Protein AF-A0A3C0WL36-F1 (afdb_monomer)

Foldseek 3Di:
DDDPCVVLVPFDDDQDPPDDLVVSLLRSLLVSLQCCQCPVVVHRLSVQCVAADPPDRRHVVNSVVSSVVSSPDADWADDDDDPPCRVVVVVVVVVVVVVVVVLCVVCVVVLVVLLVLLLVLLVVCVVPPPPDPVSVVVVQCLQQVLCSRIHDRSHVRNVLSPDDPVPDDPVSVVSNSVVCLVPSCVSPVVSNVVSVSVVD

Sequence (200 aa):
QFIATGFLRQTLSNREGGADIEEFRVLQVIERVTMIGTTWLGLTVGCARCHDHKYDDISQQEYFQFYSLLNNADEVNIDAPLGGRAQEFWQSRDDYNQARQQLLAANRLAIDELQKTWEQKILHAYKNPGEDHIWDRQYELLGLIWGGGLGEGQLEGVEIAKLDWAKRTQRQKNDLLDYFLRYGSVVDPEKFSELSLSEL

Radius of gyration: 21.63 Å; Cα contacts (8 Å, |Δi|>4): 158; chains: 1; bounding box: 50×45×59 Å

pLDDT: mean 86.43, std 11.68, range [44.47, 98.12]

Mean predicted aligned error: 7.21 Å

Structure (mmCIF, N/CA/C/O backbone):
data_AF-A0A3C0WL36-F1
#
_entry.id   AF-A0A3C0WL36-F1
#
loop_
_atom_site.group_PDB
_atom_site.id
_atom_site.type_symbol
_atom_site.label_atom_id
_atom_site.label_alt_id
_atom_site.label_comp_id
_atom_site.label_asym_id
_atom_site.label_entity_id
_atom_site.label_seq_id
_atom_site.pdbx_PDB_ins_code
_atom_site.Cartn_x
_atom_site.Cartn_y
_atom_site.Cartn_z
_atom_site.occupancy
_atom_site.B_iso_or_equiv
_atom_site.auth_seq_id
_atom_site.auth_comp_id
_atom_site.auth_asym_id
_atom_site.auth_atom_id
_atom_site.pdbx_PDB_model_num
ATOM 1 N N . GLN A 1 1 ? -9.658 -12.624 -21.532 1.00 44.47 1 GLN A N 1
ATOM 2 C CA . GLN A 1 1 ? -8.195 -12.751 -21.694 1.00 44.47 1 GLN A CA 1
ATOM 3 C C . GLN A 1 1 ? -7.578 -12.597 -20.313 1.00 44.47 1 GLN A C 1
ATOM 5 O O . GLN A 1 1 ? -7.786 -11.558 -19.705 1.00 44.47 1 GLN A O 1
ATOM 10 N N . PHE A 1 2 ? -6.912 -13.624 -19.785 1.00 55.31 2 PHE A N 1
ATOM 11 C CA . PHE A 1 2 ? -6.109 -13.489 -18.565 1.00 55.31 2 PHE A CA 1
ATOM 12 C C . PHE A 1 2 ? -4.692 -13.115 -18.999 1.00 55.31 2 PHE A C 1
ATOM 14 O O . PHE A 1 2 ? -4.076 -13.856 -19.762 1.00 55.31 2 PHE A O 1
ATOM 21 N N . ILE A 1 3 ? -4.210 -11.941 -18.597 1.00 59.09 3 ILE A N 1
ATOM 22 C CA . ILE A 1 3 ? -2.843 -11.501 -18.891 1.00 59.09 3 ILE A CA 1
ATOM 23 C C . ILE A 1 3 ? -1.964 -12.027 -17.754 1.00 59.09 3 ILE A C 1
ATOM 25 O O . ILE A 1 3 ? -2.200 -11.699 -16.595 1.00 59.09 3 ILE A O 1
ATOM 29 N N . ALA A 1 4 ? -0.982 -12.872 -18.069 1.00 66.06 4 ALA A N 1
ATOM 30 C CA . ALA A 1 4 ? -0.066 -13.461 -17.093 1.00 66.06 4 ALA A CA 1
ATOM 31 C C . ALA A 1 4 ? 0.989 -12.438 -16.621 1.00 66.06 4 ALA A C 1
ATOM 33 O O . ALA A 1 4 ? 2.181 -12.587 -16.874 1.00 66.06 4 ALA A O 1
ATOM 34 N N . THR A 1 5 ? 0.556 -11.376 -15.938 1.00 77.81 5 THR A N 1
ATOM 35 C CA . THR A 1 5 ? 1.435 -10.300 -15.443 1.00 77.81 5 THR A CA 1
ATOM 36 C C . THR A 1 5 ? 2.269 -10.698 -14.224 1.00 77.81 5 THR A C 1
ATOM 38 O O . THR A 1 5 ? 3.173 -9.961 -13.848 1.00 77.81 5 THR A O 1
ATOM 41 N N . GLY A 1 6 ? 2.030 -11.874 -13.629 1.00 80.69 6 GLY A N 1
ATOM 42 C CA . GLY A 1 6 ? 2.764 -12.352 -12.450 1.00 80.69 6 GLY A CA 1
ATOM 43 C C . GLY A 1 6 ? 4.278 -12.486 -12.658 1.00 80.69 6 GLY A C 1
ATOM 44 O O . GLY A 1 6 ? 5.030 -12.375 -11.697 1.00 80.69 6 GLY A O 1
ATOM 45 N N . PHE A 1 7 ? 4.746 -12.647 -13.901 1.00 85.94 7 PHE A N 1
ATOM 46 C CA . PHE A 1 7 ? 6.180 -12.620 -14.216 1.00 85.94 7 PHE A CA 1
ATOM 47 C C . PHE A 1 7 ? 6.840 -11.278 -13.842 1.00 85.94 7 PHE A C 1
ATOM 49 O O . PHE A 1 7 ? 7.993 -11.254 -13.430 1.00 85.94 7 PHE A O 1
ATOM 56 N N . LEU A 1 8 ? 6.098 -10.166 -13.908 1.00 86.50 8 LEU A N 1
ATOM 57 C CA . LEU A 1 8 ? 6.603 -8.823 -13.591 1.00 86.50 8 LEU A CA 1
ATOM 58 C C . LEU A 1 8 ? 6.834 -8.583 -12.089 1.00 86.50 8 LEU A C 1
ATOM 60 O O . LEU A 1 8 ? 7.408 -7.558 -11.737 1.00 86.50 8 LEU A O 1
ATOM 64 N N . ARG A 1 9 ? 6.414 -9.525 -11.231 1.00 82.44 9 ARG A N 1
ATOM 65 C CA . ARG A 1 9 ? 6.597 -9.515 -9.766 1.00 82.44 9 ARG A CA 1
ATOM 66 C C . ARG A 1 9 ? 7.870 -10.231 -9.304 1.00 82.44 9 ARG A C 1
ATOM 68 O O . ARG A 1 9 ? 8.065 -10.412 -8.111 1.00 82.44 9 ARG A O 1
ATOM 75 N N . GLN A 1 10 ? 8.713 -10.685 -10.231 1.00 83.88 10 GLN A N 1
ATOM 76 C CA . GLN A 1 10 ? 9.992 -11.342 -9.920 1.00 83.88 10 GLN A CA 1
ATOM 77 C C . GLN A 1 10 ? 11.129 -10.343 -9.633 1.00 83.88 10 GLN A C 1
ATOM 79 O O . GLN A 1 10 ? 12.289 -10.737 -9.574 1.00 83.88 10 GLN A O 1
ATOM 84 N N . THR A 1 11 ? 10.816 -9.055 -9.489 1.00 85.25 11 THR A N 1
ATOM 85 C CA . THR A 1 11 ? 11.788 -8.014 -9.142 1.00 85.25 11 THR A CA 1
ATOM 86 C C . THR A 1 11 ? 12.204 -8.100 -7.679 1.00 85.25 11 THR A C 1
ATOM 88 O O . THR A 1 11 ? 11.457 -8.605 -6.840 1.00 85.25 11 THR A O 1
ATOM 91 N N . LEU A 1 12 ? 13.366 -7.543 -7.349 1.00 76.25 12 LEU A N 1
ATOM 92 C CA . LEU A 1 12 ? 13.819 -7.414 -5.970 1.00 76.25 12 LEU A CA 1
ATOM 93 C C . LEU A 1 12 ? 12.849 -6.548 -5.153 1.00 76.25 12 LEU A C 1
ATOM 95 O O . LEU A 1 12 ? 12.672 -5.359 -5.415 1.00 76.25 12 LEU A O 1
ATOM 99 N N . SER A 1 13 ? 12.244 -7.155 -4.133 1.00 73.44 13 SER A N 1
ATOM 100 C CA . SER A 1 13 ? 11.460 -6.456 -3.113 1.00 73.44 13 SER A CA 1
ATOM 101 C C . SER A 1 13 ? 12.274 -6.327 -1.833 1.00 73.44 13 SER A C 1
ATOM 103 O O . SER A 1 13 ? 12.827 -7.332 -1.371 1.00 73.44 13 SER A O 1
ATOM 105 N N . ASN A 1 14 ? 12.299 -5.143 -1.222 1.00 72.12 14 ASN A N 1
ATOM 106 C CA . ASN A 1 14 ? 12.905 -4.949 0.094 1.00 72.12 14 ASN A CA 1
ATOM 107 C C . ASN A 1 14 ? 11.842 -4.547 1.118 1.00 72.12 14 ASN A C 1
ATOM 109 O O . ASN A 1 14 ? 10.972 -3.723 0.857 1.00 72.12 14 ASN A O 1
ATOM 113 N N . ARG A 1 15 ? 11.908 -5.170 2.295 1.00 68.19 15 ARG A N 1
ATOM 114 C CA . ARG A 1 15 ? 10.997 -4.930 3.422 1.00 68.19 15 ARG A CA 1
ATOM 115 C C . ARG A 1 15 ? 11.737 -4.517 4.693 1.00 68.19 15 ARG A C 1
ATOM 117 O O . ARG A 1 15 ? 11.121 -4.431 5.751 1.00 68.19 15 ARG A O 1
ATOM 124 N N . GLU A 1 16 ? 13.046 -4.306 4.605 1.00 70.00 16 GLU A N 1
ATOM 125 C CA . GLU A 1 16 ? 13.862 -3.822 5.711 1.00 70.00 16 GLU A CA 1
ATOM 126 C C . GLU A 1 16 ? 13.535 -2.354 6.012 1.00 70.00 16 GLU A C 1
ATOM 128 O O . GLU A 1 16 ? 13.271 -1.562 5.106 1.00 70.00 16 GLU A O 1
ATOM 133 N N . GLY A 1 17 ? 13.508 -1.991 7.296 1.00 63.78 17 GLY A N 1
ATOM 134 C CA . GLY A 1 17 ? 13.306 -0.603 7.703 1.00 63.78 17 GLY A CA 1
ATOM 135 C C . GLY A 1 17 ? 14.537 0.243 7.374 1.00 63.78 17 GLY A C 1
ATOM 136 O O . GLY A 1 17 ? 15.653 -0.144 7.709 1.00 63.78 17 GLY A O 1
ATOM 137 N N . GLY A 1 18 ? 14.330 1.402 6.745 1.00 69.31 18 GLY A N 1
ATOM 138 C CA . GLY A 1 18 ? 15.407 2.321 6.345 1.00 69.31 18 GLY A CA 1
ATOM 139 C C . GLY A 1 18 ? 15.838 2.207 4.880 1.00 69.31 18 GLY A C 1
ATOM 140 O O . GLY A 1 18 ? 16.742 2.926 4.461 1.00 69.31 18 GLY A O 1
ATOM 141 N N . ALA A 1 19 ? 15.190 1.339 4.102 1.00 74.25 19 ALA A N 1
ATOM 142 C CA . ALA A 1 19 ? 15.315 1.319 2.651 1.00 74.25 19 ALA A CA 1
ATOM 143 C C . ALA A 1 19 ? 14.732 2.602 2.024 1.00 74.25 19 ALA A C 1
ATOM 145 O O . ALA A 1 19 ? 13.675 3.075 2.448 1.00 74.25 19 ALA A O 1
ATOM 146 N N . ASP A 1 20 ? 15.390 3.152 0.998 1.00 76.00 20 ASP A N 1
ATOM 147 C CA . ASP A 1 20 ? 14.820 4.252 0.214 1.00 76.00 20 ASP A CA 1
ATOM 148 C C . ASP A 1 20 ? 13.762 3.701 -0.755 1.00 76.00 20 ASP A C 1
ATOM 150 O O . ASP A 1 20 ? 14.062 2.955 -1.688 1.00 76.00 20 ASP A O 1
ATOM 154 N N . ILE A 1 21 ? 12.502 4.065 -0.512 1.00 74.06 21 ILE A N 1
ATOM 155 C CA . ILE A 1 21 ? 11.347 3.572 -1.272 1.00 74.06 21 ILE A CA 1
ATOM 156 C C . ILE A 1 21 ? 11.475 3.927 -2.759 1.00 74.06 21 ILE A C 1
ATOM 158 O O . ILE A 1 21 ? 11.163 3.104 -3.620 1.00 74.06 21 ILE A O 1
ATOM 162 N N . GLU A 1 22 ? 11.941 5.136 -3.077 1.00 80.56 22 GLU A N 1
ATOM 163 C CA . GLU A 1 22 ? 12.040 5.589 -4.463 1.00 80.56 22 GLU A CA 1
ATOM 164 C C . GLU A 1 22 ? 13.182 4.876 -5.191 1.00 80.56 22 GLU A C 1
ATOM 166 O O . GLU A 1 22 ? 13.027 4.495 -6.354 1.00 80.56 22 GLU A O 1
ATOM 171 N N . GLU A 1 23 ? 14.294 4.614 -4.501 1.00 85.06 23 GLU A N 1
ATOM 172 C CA . GLU A 1 23 ? 15.381 3.796 -5.042 1.00 85.06 23 GLU A CA 1
ATOM 173 C C . GLU A 1 23 ? 14.882 2.393 -5.417 1.00 85.06 23 GLU A C 1
ATOM 175 O O . GLU A 1 23 ? 15.049 1.964 -6.563 1.00 85.06 23 GLU A O 1
ATOM 180 N N . PHE A 1 24 ? 14.218 1.690 -4.492 1.00 81.56 24 PHE A N 1
ATOM 181 C CA . PHE A 1 24 ? 13.717 0.336 -4.748 1.00 81.56 24 PHE A CA 1
ATOM 182 C C . PHE A 1 24 ? 12.654 0.309 -5.847 1.00 81.56 24 PHE A C 1
ATOM 184 O O . PHE A 1 24 ? 12.710 -0.550 -6.729 1.00 81.56 24 PHE A O 1
ATOM 191 N N . ARG A 1 25 ? 11.751 1.294 -5.879 1.00 83.38 25 ARG A N 1
ATOM 192 C CA . ARG A 1 25 ? 10.759 1.434 -6.950 1.00 83.38 25 ARG A CA 1
ATOM 193 C C . ARG A 1 25 ? 11.427 1.567 -8.323 1.00 83.38 25 ARG A C 1
ATOM 195 O O . ARG A 1 25 ? 11.021 0.895 -9.273 1.00 83.38 25 ARG A O 1
ATOM 202 N N . VAL A 1 26 ? 12.463 2.402 -8.443 1.00 88.69 26 VAL A N 1
ATOM 203 C CA . VAL A 1 26 ? 13.225 2.578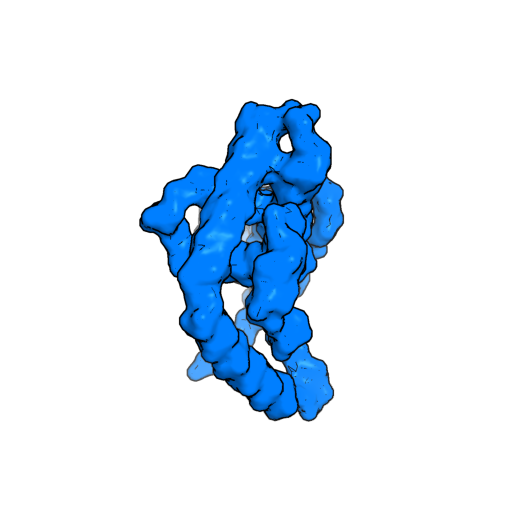 -9.694 1.00 88.69 26 VAL A CA 1
ATOM 204 C C . VAL A 1 26 ? 13.972 1.298 -10.072 1.00 88.69 26 VAL A C 1
ATOM 206 O O . VAL A 1 26 ? 13.916 0.878 -11.232 1.00 88.69 26 VAL A O 1
ATOM 209 N N . LEU A 1 27 ? 14.636 0.650 -9.110 1.00 89.94 27 LEU A N 1
ATOM 210 C CA . LEU A 1 27 ? 15.358 -0.605 -9.333 1.00 89.94 27 LEU A CA 1
ATOM 211 C C . LEU A 1 27 ? 14.432 -1.706 -9.857 1.00 89.94 27 LEU A C 1
ATOM 213 O O . LEU A 1 27 ? 14.772 -2.360 -10.842 1.00 89.94 27 LEU A O 1
ATOM 217 N N . GLN A 1 28 ? 13.233 -1.846 -9.293 1.00 88.31 28 GLN A N 1
ATOM 218 C CA . GLN A 1 28 ? 12.247 -2.812 -9.773 1.00 88.31 28 GLN A CA 1
ATOM 219 C C . GLN A 1 28 ? 11.836 -2.553 -11.219 1.00 88.31 28 GLN A C 1
ATOM 221 O O . GLN A 1 28 ? 11.780 -3.480 -12.022 1.00 88.31 28 GLN A O 1
ATOM 226 N N . VAL A 1 29 ? 11.566 -1.302 -11.599 1.00 91.50 29 VAL A N 1
ATOM 227 C CA . VAL A 1 29 ? 11.170 -0.992 -12.981 1.00 91.50 29 VAL A CA 1
ATOM 228 C C . VAL A 1 29 ? 12.323 -1.272 -13.953 1.00 91.50 29 VAL A C 1
ATOM 230 O O . VAL A 1 29 ? 12.092 -1.875 -15.004 1.00 91.50 29 VAL A O 1
ATOM 233 N N . ILE A 1 30 ? 13.567 -0.923 -13.593 1.00 93.88 30 ILE A N 1
ATOM 234 C CA . ILE A 1 30 ? 14.774 -1.292 -14.362 1.00 93.88 30 ILE A CA 1
ATOM 235 C C . ILE A 1 30 ? 14.850 -2.812 -14.552 1.00 93.88 30 ILE A C 1
ATOM 237 O O . ILE A 1 30 ? 15.151 -3.306 -15.645 1.00 93.88 30 ILE A O 1
ATOM 241 N N . GLU A 1 31 ? 14.572 -3.562 -13.493 1.00 92.38 31 GLU A N 1
ATOM 242 C CA . GLU A 1 31 ? 14.633 -5.014 -13.496 1.00 92.38 31 GLU A CA 1
ATOM 243 C C . GLU A 1 31 ? 13.508 -5.619 -14.349 1.00 92.38 31 GLU A C 1
ATOM 245 O O . GLU A 1 3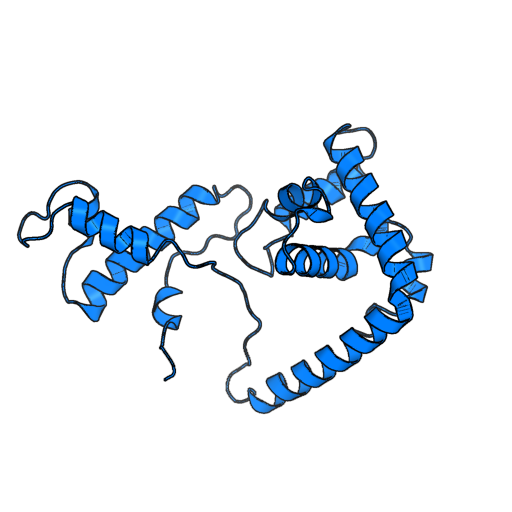1 ? 13.780 -6.509 -15.150 1.00 92.38 31 GLU A O 1
ATOM 250 N N . ARG A 1 32 ? 12.285 -5.064 -14.335 1.00 92.69 32 ARG A N 1
ATOM 251 C CA . ARG A 1 32 ? 11.204 -5.461 -15.265 1.00 92.69 32 ARG A CA 1
ATOM 252 C C . ARG A 1 32 ? 11.592 -5.232 -16.721 1.00 92.69 32 ARG A C 1
ATOM 254 O O . ARG A 1 32 ? 11.422 -6.142 -17.529 1.00 92.69 32 ARG A O 1
ATOM 261 N N . VAL A 1 33 ? 12.134 -4.057 -17.060 1.00 94.56 33 VAL A N 1
ATOM 262 C CA . VAL A 1 33 ? 12.614 -3.759 -18.424 1.00 94.56 33 VAL A CA 1
ATOM 263 C C . VAL A 1 33 ? 13.634 -4.812 -18.861 1.00 94.56 33 VAL A C 1
ATOM 265 O O . VAL A 1 33 ? 13.512 -5.404 -19.935 1.00 94.56 33 VAL A O 1
ATOM 268 N N . THR A 1 34 ? 14.601 -5.099 -17.990 1.00 93.81 34 THR A N 1
ATOM 269 C CA . THR A 1 34 ? 15.674 -6.064 -18.255 1.00 93.81 34 THR A CA 1
ATOM 270 C C . THR A 1 34 ? 15.145 -7.494 -18.383 1.00 93.81 34 THR A C 1
ATOM 272 O O . THR A 1 34 ? 15.524 -8.207 -19.313 1.00 93.81 34 THR A O 1
ATOM 275 N N . MET A 1 35 ? 14.245 -7.924 -17.496 1.00 92.56 35 MET A N 1
ATOM 276 C CA . MET A 1 35 ? 13.654 -9.263 -17.516 1.00 92.56 35 MET A CA 1
ATOM 277 C C . MET A 1 35 ? 12.778 -9.478 -18.749 1.00 92.56 35 MET A C 1
ATOM 279 O O . MET A 1 35 ? 12.876 -10.529 -19.380 1.00 92.56 35 MET A O 1
ATOM 283 N N . ILE A 1 36 ? 11.952 -8.497 -19.130 1.00 93.56 36 ILE A N 1
ATOM 284 C CA . ILE A 1 36 ? 11.134 -8.608 -20.343 1.00 93.56 36 ILE A CA 1
ATOM 285 C C . ILE A 1 36 ? 12.025 -8.654 -21.582 1.00 93.56 36 ILE A C 1
ATOM 287 O O . ILE A 1 36 ? 11.847 -9.536 -22.423 1.00 93.56 36 ILE A O 1
ATOM 291 N N . GLY A 1 37 ? 13.008 -7.754 -21.667 1.00 93.31 37 GLY A N 1
ATOM 292 C CA . GLY A 1 37 ? 13.958 -7.728 -22.774 1.00 93.31 37 GLY A CA 1
ATOM 293 C C . GLY A 1 37 ? 14.674 -9.064 -22.945 1.00 93.31 37 GLY A C 1
ATOM 294 O O . GLY A 1 37 ? 14.614 -9.665 -24.014 1.00 93.31 37 GLY A O 1
ATOM 295 N N . THR A 1 38 ? 15.281 -9.579 -21.878 1.00 93.06 38 THR A N 1
ATOM 296 C CA . THR A 1 38 ? 16.100 -10.796 -21.962 1.00 93.06 38 THR A CA 1
ATOM 297 C C . THR A 1 38 ? 15.268 -12.070 -22.100 1.00 93.06 38 THR A C 1
ATOM 299 O O . THR A 1 38 ? 15.602 -12.921 -22.919 1.00 93.06 38 THR A O 1
ATOM 302 N N . THR A 1 39 ? 14.171 -12.207 -21.348 1.00 92.69 39 THR A N 1
ATOM 303 C CA . THR A 1 39 ? 13.396 -13.461 -21.287 1.00 92.69 39 THR A CA 1
ATOM 304 C C . THR A 1 39 ? 12.396 -13.590 -22.430 1.00 92.69 39 THR A C 1
ATOM 306 O O . THR A 1 39 ? 12.233 -14.677 -22.979 1.00 92.69 39 THR A O 1
ATOM 309 N N . TRP A 1 40 ? 11.712 -12.500 -22.789 1.00 92.38 40 TRP A N 1
ATOM 310 C CA . TRP A 1 40 ? 10.605 -12.547 -23.750 1.00 92.38 40 TRP A CA 1
ATOM 311 C C . TRP A 1 40 ? 10.991 -12.042 -25.137 1.00 92.38 40 TRP A C 1
ATOM 313 O O . TRP A 1 40 ? 10.433 -12.522 -26.121 1.00 92.38 40 TRP A O 1
ATOM 323 N N . LEU A 1 41 ? 11.932 -11.097 -25.227 1.00 92.25 41 LEU A N 1
ATOM 324 C CA . LEU A 1 41 ? 12.374 -10.538 -26.510 1.00 92.25 41 LEU A CA 1
ATOM 325 C C . LEU A 1 41 ? 13.712 -11.121 -26.988 1.00 92.25 41 LEU A C 1
ATOM 327 O O . LEU A 1 41 ? 14.038 -10.986 -28.163 1.00 92.25 41 LEU A O 1
ATOM 331 N N . GLY A 1 42 ? 14.482 -11.769 -26.107 1.00 92.94 42 GLY A N 1
ATOM 332 C CA . GLY A 1 42 ? 15.834 -12.240 -26.421 1.00 92.94 42 GLY A CA 1
ATOM 333 C C . GLY A 1 42 ? 16.841 -11.105 -26.650 1.00 92.94 42 GLY A C 1
ATOM 334 O O . GLY A 1 42 ? 17.844 -11.314 -27.325 1.00 92.94 42 GLY A O 1
ATOM 335 N N . LEU A 1 43 ? 16.570 -9.910 -26.111 1.00 93.06 43 LEU A N 1
ATOM 336 C CA . LEU A 1 43 ? 17.360 -8.689 -26.295 1.00 93.06 43 LEU A CA 1
ATOM 337 C C . LEU A 1 43 ? 18.042 -8.261 -24.992 1.00 93.06 43 LEU A C 1
ATOM 339 O O . LEU A 1 43 ? 17.447 -8.305 -23.912 1.00 93.06 43 LEU A O 1
ATOM 343 N N . THR A 1 44 ? 19.266 -7.740 -25.080 1.00 92.69 44 THR A N 1
ATOM 344 C CA . THR A 1 44 ? 20.019 -7.221 -23.923 1.00 92.69 44 THR A CA 1
ATOM 345 C C . THR A 1 44 ? 19.753 -5.737 -23.666 1.00 92.69 44 THR A C 1
ATOM 347 O O . THR A 1 44 ? 20.669 -4.941 -23.464 1.00 92.69 44 THR A O 1
ATOM 350 N N . VAL A 1 45 ? 18.472 -5.357 -23.601 1.00 95.25 45 VAL A N 1
ATOM 351 C CA . VAL A 1 45 ? 18.026 -3.953 -23.476 1.00 95.25 45 VAL A CA 1
ATOM 352 C C . VAL A 1 45 ? 18.651 -3.200 -22.292 1.00 95.25 45 VAL A C 1
ATOM 354 O O . VAL A 1 45 ? 18.781 -1.984 -22.344 1.00 95.25 45 VAL A O 1
ATOM 357 N N . GLY A 1 46 ? 19.088 -3.898 -21.237 1.00 93.75 46 GLY A N 1
ATOM 358 C CA . GLY A 1 46 ? 19.686 -3.294 -20.042 1.00 93.75 46 GLY A CA 1
ATOM 359 C C . GLY A 1 46 ? 20.944 -2.452 -20.305 1.00 93.75 46 GLY A C 1
ATOM 360 O O . GLY A 1 46 ? 21.192 -1.494 -19.573 1.00 93.75 46 GLY A O 1
ATOM 361 N N . CYS A 1 47 ? 21.718 -2.736 -21.362 1.00 94.19 47 CYS A N 1
ATOM 362 C CA . CYS A 1 47 ? 22.867 -1.895 -21.722 1.00 94.19 47 CYS A CA 1
ATOM 363 C C . CYS A 1 47 ? 22.438 -0.505 -22.219 1.00 94.19 47 CYS A C 1
ATOM 365 O O . CYS A 1 47 ? 23.173 0.460 -22.011 1.00 94.19 47 CYS A O 1
ATOM 367 N N . ALA A 1 48 ? 21.233 -0.387 -22.794 1.00 97.06 48 ALA A N 1
ATOM 368 C CA . ALA A 1 48 ? 20.701 0.871 -23.313 1.00 97.06 48 ALA A CA 1
ATOM 369 C C . ALA A 1 48 ? 20.340 1.894 -22.210 1.00 97.06 48 ALA A C 1
ATOM 371 O O . ALA A 1 48 ? 20.014 3.044 -22.487 1.00 97.06 48 ALA A O 1
ATOM 372 N N . ARG A 1 49 ? 20.414 1.499 -20.930 1.00 95.94 49 ARG A N 1
ATOM 373 C CA . ARG A 1 49 ? 20.103 2.358 -19.777 1.00 95.94 49 ARG A CA 1
ATOM 374 C C . ARG A 1 49 ? 20.968 3.618 -19.721 1.00 95.94 49 ARG A C 1
ATOM 376 O O . ARG A 1 49 ? 20.486 4.690 -19.365 1.00 95.94 49 ARG A O 1
ATOM 383 N N . CYS A 1 50 ? 22.258 3.488 -20.023 1.00 96.25 50 CYS A N 1
ATOM 384 C CA . CYS A 1 50 ? 23.237 4.562 -19.819 1.00 96.25 50 CYS A CA 1
ATOM 385 C C . CYS A 1 50 ? 23.713 5.214 -21.126 1.00 96.25 50 CYS A C 1
ATOM 387 O O . CYS A 1 50 ? 24.199 6.340 -21.090 1.00 96.25 50 CYS A O 1
ATOM 389 N N . HIS A 1 51 ? 23.590 4.517 -22.252 1.00 97.38 51 HIS A N 1
ATOM 390 C CA . HIS A 1 51 ? 23.990 4.956 -23.589 1.00 97.38 51 HIS A CA 1
ATOM 391 C C . HIS A 1 51 ? 23.226 4.127 -24.628 1.00 97.38 51 HIS A C 1
ATOM 393 O O . HIS A 1 51 ? 22.651 3.112 -24.258 1.00 97.38 51 HIS A O 1
ATOM 399 N N . ASP A 1 52 ? 23.250 4.492 -25.909 1.00 97.31 52 ASP A N 1
ATOM 400 C CA . ASP A 1 52 ? 22.654 3.659 -26.967 1.00 97.31 52 ASP A CA 1
ATOM 401 C C . ASP A 1 52 ? 23.282 2.258 -26.992 1.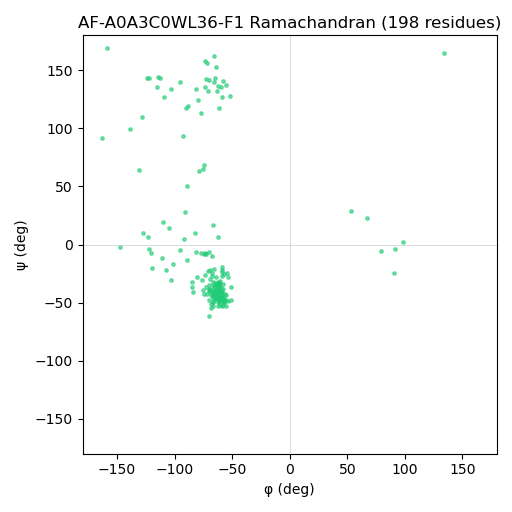00 97.31 52 ASP A C 1
ATOM 403 O O . ASP A 1 52 ? 24.489 2.101 -26.774 1.00 97.31 52 ASP A O 1
ATOM 407 N N . HIS A 1 53 ? 22.479 1.221 -27.224 1.00 96.38 53 HIS A N 1
ATOM 408 C CA . HIS A 1 53 ? 22.956 -0.156 -27.168 1.00 96.38 53 HIS A CA 1
ATOM 409 C C . HIS A 1 53 ? 24.089 -0.391 -28.179 1.00 96.38 53 HIS A C 1
ATOM 411 O O . HIS A 1 53 ? 24.034 0.033 -29.328 1.00 96.38 53 HIS A O 1
ATOM 417 N N . LYS A 1 54 ? 25.156 -1.077 -27.749 1.00 93.81 54 LYS A N 1
ATOM 418 C CA . LYS A 1 54 ? 26.391 -1.193 -28.545 1.00 93.81 54 LYS A CA 1
ATOM 419 C C . LYS A 1 54 ? 26.212 -1.995 -29.840 1.00 93.81 54 LYS A C 1
ATOM 421 O O . LYS A 1 54 ? 26.922 -1.739 -30.809 1.00 93.81 54 LYS A O 1
ATOM 426 N N . TYR A 1 55 ? 25.362 -3.019 -29.810 1.00 91.19 55 TYR A N 1
ATOM 427 C CA . TYR A 1 55 ? 25.253 -4.016 -30.884 1.00 91.19 55 TYR A CA 1
ATOM 428 C C . TYR A 1 55 ? 23.873 -4.082 -31.535 1.00 91.19 55 TYR A C 1
ATOM 430 O O . TYR A 1 55 ? 23.764 -4.584 -32.646 1.00 91.19 55 TYR A O 1
ATOM 438 N N . ASP A 1 56 ? 22.853 -3.582 -30.844 1.00 89.81 56 ASP A N 1
ATOM 439 C CA . ASP A 1 56 ? 21.460 -3.666 -31.278 1.00 89.81 56 ASP A CA 1
ATOM 440 C C . ASP A 1 56 ? 21.011 -2.231 -31.543 1.00 89.81 56 ASP A C 1
ATOM 442 O O . ASP A 1 56 ? 21.431 -1.333 -30.811 1.00 89.81 56 ASP A O 1
ATOM 446 N N . ASP A 1 57 ? 20.165 -2.013 -32.548 1.00 93.19 57 ASP A N 1
ATOM 447 C CA . ASP A 1 57 ? 19.615 -0.691 -32.875 1.00 93.19 57 ASP A CA 1
ATOM 448 C C . ASP A 1 57 ? 18.537 -0.293 -31.851 1.00 93.19 57 ASP A C 1
ATOM 450 O O . ASP A 1 57 ? 17.344 -0.273 -32.143 1.00 93.19 57 ASP A O 1
ATOM 454 N N . ILE A 1 58 ? 18.967 -0.043 -30.613 1.00 96.38 58 ILE A N 1
ATOM 455 C CA . ILE A 1 58 ? 18.135 0.402 -29.494 1.00 96.38 58 ILE A CA 1
ATOM 456 C C . ILE A 1 58 ? 18.796 1.636 -28.897 1.00 96.38 58 ILE A C 1
ATOM 458 O O . ILE A 1 58 ? 19.845 1.554 -28.250 1.00 96.38 58 ILE A O 1
ATOM 462 N N . SER A 1 59 ? 18.166 2.785 -29.088 1.00 97.81 59 SER A N 1
ATOM 463 C CA . SER A 1 59 ? 18.590 4.029 -28.462 1.00 97.81 59 SER A CA 1
ATOM 464 C C . SER A 1 59 ? 18.292 4.038 -26.959 1.00 97.81 59 SER A C 1
ATOM 466 O O . SER A 1 59 ? 17.368 3.381 -26.464 1.00 97.81 59 SER A O 1
ATOM 468 N N . GLN A 1 60 ? 19.030 4.856 -26.211 1.00 97.94 60 GLN A N 1
ATOM 469 C CA . GLN A 1 60 ? 18.720 5.137 -24.809 1.00 97.94 60 GLN A CA 1
ATOM 470 C C . GLN A 1 60 ? 17.306 5.720 -24.658 1.00 97.94 60 GLN A C 1
ATOM 472 O O . GLN A 1 60 ? 16.607 5.447 -23.679 1.00 97.94 60 GLN A O 1
ATOM 477 N N . GLN A 1 61 ? 16.854 6.514 -25.631 1.00 98.12 61 GLN A N 1
ATOM 478 C CA . GLN A 1 61 ? 15.510 7.079 -25.614 1.00 98.12 61 GLN A CA 1
ATOM 479 C C . GLN A 1 61 ? 14.439 5.980 -25.644 1.00 98.12 61 GLN A C 1
ATOM 481 O O . GLN A 1 61 ? 13.496 6.031 -24.854 1.00 98.12 61 GLN A O 1
ATOM 486 N N . GLU A 1 62 ? 14.598 4.970 -26.500 1.00 97.56 62 GLU A N 1
ATOM 487 C CA . GLU A 1 62 ? 13.687 3.821 -26.576 1.00 97.56 62 GLU A CA 1
ATOM 488 C C . GLU A 1 62 ? 13.710 2.991 -25.289 1.00 97.56 62 GLU A C 1
ATOM 490 O O . GLU A 1 62 ? 12.655 2.558 -24.819 1.00 97.56 62 GLU A O 1
ATOM 495 N N . TYR A 1 63 ? 14.878 2.841 -24.652 1.00 97.75 63 TYR A N 1
ATOM 496 C CA . TYR A 1 63 ? 14.967 2.218 -23.329 1.00 97.75 63 TYR A CA 1
ATOM 497 C C . TYR A 1 63 ? 14.088 2.941 -22.301 1.00 97.75 63 TYR A C 1
ATOM 499 O O . TYR A 1 63 ? 13.297 2.302 -21.605 1.00 97.75 63 TYR A O 1
ATOM 507 N N . PHE A 1 64 ? 14.177 4.272 -22.211 1.00 97.56 64 PHE A N 1
ATOM 508 C CA . PHE A 1 64 ? 13.375 5.028 -21.244 1.00 97.56 64 PHE A CA 1
ATOM 509 C C . PHE A 1 64 ? 11.893 5.124 -21.627 1.00 97.56 64 PHE A C 1
ATOM 511 O O . PHE A 1 64 ? 11.040 5.199 -20.741 1.00 97.56 64 PHE A O 1
ATOM 518 N N . GLN A 1 65 ? 11.553 5.040 -22.915 1.00 97.12 65 GLN A N 1
ATOM 519 C CA . GLN A 1 65 ? 10.166 4.850 -23.344 1.00 97.12 65 GLN A CA 1
ATOM 520 C C . GLN A 1 65 ? 9.624 3.509 -22.841 1.00 97.12 65 GLN A C 1
ATOM 522 O O . GLN A 1 65 ? 8.534 3.469 -22.266 1.00 97.12 65 GLN A O 1
ATOM 527 N N . PHE A 1 66 ? 10.399 2.430 -22.965 1.00 95.44 66 PHE A N 1
ATOM 528 C CA . PHE A 1 66 ? 9.995 1.128 -22.445 1.00 95.44 66 PHE A CA 1
ATOM 529 C C . PHE A 1 66 ? 9.916 1.109 -20.909 1.00 95.44 66 PHE A C 1
ATOM 531 O O . PHE A 1 66 ? 8.941 0.610 -20.350 1.00 95.44 66 PHE A O 1
ATOM 538 N N . TYR A 1 67 ? 10.873 1.737 -20.222 1.00 95.56 67 TYR A N 1
ATOM 539 C CA . TYR A 1 67 ? 10.811 1.972 -18.777 1.00 95.56 67 TYR A CA 1
ATOM 540 C C . TYR A 1 67 ? 9.508 2.672 -18.382 1.00 95.56 67 TYR A C 1
ATOM 542 O O . TYR A 1 67 ? 8.811 2.214 -17.480 1.00 95.56 67 TYR A O 1
ATOM 550 N N . SER A 1 68 ? 9.139 3.750 -19.084 1.00 94.81 68 SER A N 1
ATOM 551 C CA . SER A 1 68 ? 7.941 4.531 -18.760 1.00 94.81 68 SER A CA 1
ATOM 552 C C . SER A 1 68 ? 6.651 3.709 -18.836 1.00 94.81 68 SER A C 1
ATOM 554 O O . SER A 1 68 ? 5.767 3.887 -18.000 1.00 94.81 68 SER A O 1
ATOM 556 N N . LEU A 1 69 ? 6.576 2.754 -19.773 1.00 91.94 69 LEU A N 1
ATOM 557 C CA . LEU A 1 69 ? 5.441 1.841 -19.916 1.00 91.94 69 LEU A CA 1
ATOM 558 C C . LEU A 1 69 ? 5.242 0.956 -18.677 1.00 91.94 69 LEU A C 1
ATOM 560 O O . LEU A 1 69 ? 4.106 0.628 -18.351 1.00 91.94 69 LEU A O 1
ATOM 564 N N . LEU A 1 70 ? 6.331 0.568 -18.009 1.00 90.12 70 LEU A N 1
ATOM 565 C CA . LEU A 1 70 ? 6.331 -0.309 -16.830 1.00 90.12 70 LEU A CA 1
ATOM 566 C C . LEU A 1 70 ? 6.356 0.472 -15.505 1.00 90.12 70 LEU A C 1
ATOM 568 O O . LEU A 1 70 ? 6.256 -0.121 -14.431 1.00 90.12 70 LEU A O 1
ATOM 572 N N . ASN A 1 71 ? 6.478 1.798 -15.580 1.00 88.81 71 ASN A N 1
ATOM 573 C CA . ASN A 1 71 ? 6.561 2.724 -14.452 1.00 88.81 71 ASN A CA 1
ATOM 574 C C . ASN A 1 71 ? 5.182 3.259 -14.014 1.00 88.81 71 ASN A C 1
ATOM 576 O O . ASN A 1 71 ? 5.067 4.387 -13.540 1.00 88.81 71 ASN A O 1
ATOM 580 N N . ASN A 1 72 ? 4.119 2.492 -14.234 1.00 80.69 72 ASN A N 1
ATOM 581 C CA . ASN A 1 72 ? 2.735 2.887 -13.955 1.00 80.69 72 ASN A CA 1
ATOM 582 C C . ASN A 1 72 ? 1.977 1.860 -13.098 1.00 80.69 72 ASN A C 1
ATOM 584 O O . ASN A 1 72 ? 0.756 1.954 -12.972 1.00 80.69 72 ASN A O 1
ATOM 588 N N . ALA A 1 73 ? 2.683 0.869 -12.555 1.00 70.12 73 ALA A N 1
ATOM 589 C CA . ALA A 1 73 ? 2.098 -0.209 -11.776 1.00 70.12 73 ALA A CA 1
ATOM 590 C C . ALA A 1 73 ? 2.460 -0.063 -10.296 1.00 70.12 73 ALA A C 1
ATOM 592 O O . ALA A 1 73 ? 3.640 -0.004 -9.950 1.00 70.12 73 ALA A O 1
ATOM 593 N N . ASP A 1 74 ? 1.434 -0.070 -9.446 1.00 67.94 74 ASP A N 1
ATOM 594 C CA . ASP A 1 74 ? 1.598 -0.205 -8.002 1.00 67.94 74 ASP A CA 1
ATOM 595 C C . ASP A 1 74 ? 1.781 -1.682 -7.636 1.00 67.94 74 ASP A C 1
ATOM 597 O O . ASP A 1 74 ? 1.016 -2.555 -8.062 1.00 67.94 74 ASP A O 1
ATOM 601 N N . GLU A 1 75 ? 2.762 -1.958 -6.787 1.00 70.06 75 GLU A N 1
ATOM 602 C CA . GLU A 1 75 ? 3.028 -3.281 -6.235 1.00 70.06 75 GLU A CA 1
ATOM 603 C C . GLU A 1 75 ? 2.300 -3.456 -4.898 1.00 70.06 75 GLU A C 1
ATOM 605 O O . GLU A 1 75 ? 2.808 -3.107 -3.833 1.00 70.06 75 GLU A O 1
ATOM 610 N N . VAL A 1 76 ? 1.095 -4.026 -4.941 1.00 67.06 76 VAL A N 1
ATOM 611 C CA . VAL A 1 76 ? 0.330 -4.339 -3.725 1.00 67.06 76 VAL A CA 1
ATOM 612 C C . VAL A 1 76 ? 0.542 -5.780 -3.284 1.00 67.06 76 VAL A C 1
ATOM 614 O O . VAL A 1 76 ? 0.575 -6.707 -4.098 1.00 67.06 76 VAL A O 1
ATOM 617 N N . ASN A 1 77 ? 0.668 -5.999 -1.979 1.00 69.56 77 ASN A N 1
ATOM 618 C CA . ASN A 1 77 ? 0.557 -7.339 -1.413 1.00 69.56 77 ASN A CA 1
ATOM 619 C C . ASN A 1 77 ? -0.929 -7.687 -1.304 1.00 69.56 77 ASN A C 1
ATOM 621 O O . ASN A 1 77 ? -1.704 -6.945 -0.709 1.00 69.56 77 ASN A O 1
ATOM 625 N N . ILE A 1 78 ? -1.317 -8.806 -1.911 1.00 72.75 78 ILE A N 1
ATOM 626 C CA . ILE A 1 78 ? -2.675 -9.341 -1.831 1.00 72.75 78 ILE A CA 1
ATOM 627 C C . ILE A 1 78 ? -2.611 -10.748 -1.259 1.00 72.75 78 ILE A C 1
ATOM 629 O O . ILE A 1 78 ? -1.693 -11.509 -1.579 1.00 72.75 78 ILE A O 1
ATOM 633 N N . ASP A 1 79 ? -3.600 -11.095 -0.444 1.00 77.25 79 ASP A N 1
ATOM 634 C CA . ASP A 1 79 ? -3.749 -12.458 0.044 1.00 77.25 79 ASP A CA 1
ATOM 635 C C . ASP A 1 79 ? -4.019 -13.398 -1.135 1.00 77.25 79 ASP A C 1
ATOM 637 O O . ASP A 1 79 ? -4.860 -13.129 -2.000 1.00 77.25 79 ASP A O 1
ATOM 641 N N . ALA A 1 80 ? -3.291 -14.512 -1.172 1.00 81.56 80 ALA A N 1
ATOM 642 C CA . ALA A 1 80 ? -3.403 -15.520 -2.214 1.00 81.56 80 ALA A CA 1
ATOM 643 C C . ALA A 1 80 ? -3.717 -16.890 -1.599 1.00 81.56 80 ALA A C 1
ATOM 645 O O . ALA A 1 80 ? -3.186 -17.226 -0.536 1.00 81.56 80 ALA A O 1
ATOM 646 N N . PRO A 1 81 ? -4.552 -17.712 -2.260 1.00 87.81 81 PRO A N 1
ATOM 647 C CA . PRO A 1 81 ? -4.873 -19.038 -1.761 1.00 87.81 81 PRO A CA 1
ATOM 648 C C . PRO A 1 81 ? -3.642 -19.946 -1.753 1.00 87.81 81 PRO A C 1
ATOM 650 O O . PRO A 1 81 ? -2.846 -19.957 -2.693 1.00 87.81 81 PRO A O 1
ATOM 653 N N . LEU A 1 8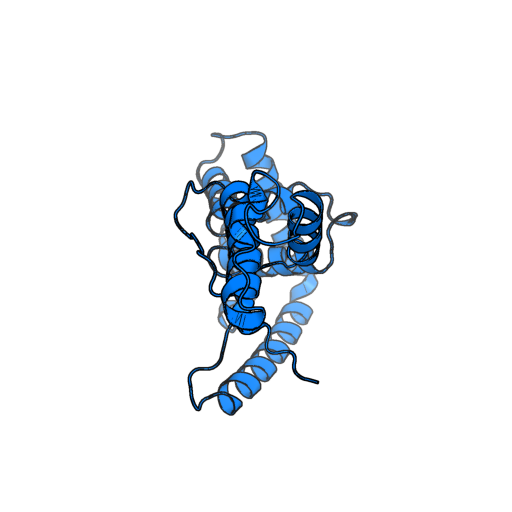2 ? -3.546 -20.793 -0.728 1.00 87.44 82 LEU A N 1
ATOM 654 C CA . LEU A 1 82 ? -2.625 -21.926 -0.748 1.00 87.44 82 LEU A CA 1
ATOM 655 C C . LEU A 1 82 ? -3.016 -22.911 -1.864 1.00 87.44 82 LEU A C 1
ATOM 657 O O . LEU A 1 82 ? -4.190 -23.027 -2.236 1.00 87.44 82 LEU A O 1
ATOM 661 N N . GLY A 1 83 ? -2.033 -23.650 -2.383 1.00 88.94 83 GLY A N 1
ATOM 662 C CA . GLY A 1 83 ? -2.246 -24.638 -3.443 1.00 88.94 83 GLY A CA 1
ATOM 663 C C . GLY A 1 83 ? -3.364 -25.628 -3.095 1.00 88.94 83 GLY A C 1
ATOM 664 O O . GLY A 1 83 ? -3.375 -26.205 -2.012 1.00 88.94 83 GLY A O 1
ATOM 665 N N . GLY A 1 84 ? -4.331 -25.792 -4.002 1.00 91.38 84 GLY A N 1
ATOM 666 C CA . GLY A 1 84 ? -5.492 -26.673 -3.810 1.00 91.38 84 GLY A CA 1
ATOM 667 C C . GLY A 1 84 ? -6.620 -26.107 -2.937 1.00 91.38 84 GLY A C 1
ATOM 668 O O . GLY A 1 84 ? -7.679 -26.717 -2.874 1.00 91.38 84 GLY A O 1
ATOM 669 N N . ARG A 1 85 ? -6.447 -24.929 -2.319 1.00 92.25 85 ARG A N 1
ATOM 670 C CA . 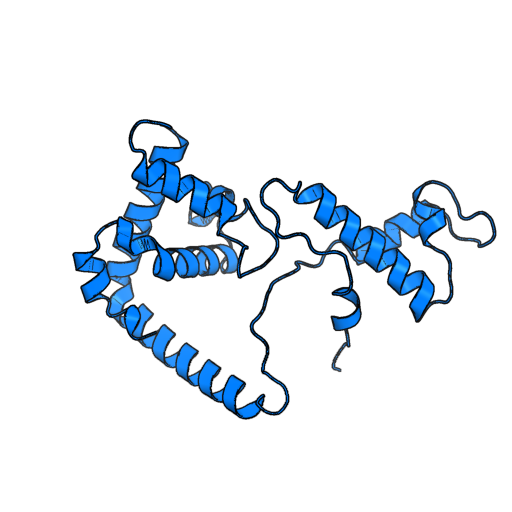ARG A 1 85 ? -7.434 -24.315 -1.407 1.00 92.25 85 ARG A CA 1
ATOM 671 C C . ARG A 1 85 ? -8.113 -23.072 -1.978 1.00 92.25 85 ARG A C 1
ATOM 673 O O . ARG A 1 85 ? -8.669 -22.270 -1.237 1.00 92.25 85 ARG A O 1
ATOM 680 N N . ALA A 1 86 ? -8.073 -22.895 -3.299 1.00 90.75 86 ALA A N 1
ATOM 681 C CA . ALA A 1 86 ? -8.635 -21.714 -3.953 1.00 90.75 86 ALA A CA 1
ATOM 682 C C . ALA A 1 86 ? -10.133 -21.548 -3.667 1.00 90.75 86 ALA A C 1
ATOM 684 O O . ALA A 1 86 ? -10.564 -20.458 -3.318 1.00 90.75 86 ALA A O 1
ATOM 685 N N . GLN A 1 87 ? -10.917 -22.624 -3.772 1.00 90.56 87 GLN A N 1
ATOM 686 C CA . GLN A 1 87 ? -12.358 -22.557 -3.530 1.00 90.56 87 GLN A CA 1
ATOM 687 C C . GLN A 1 87 ? -12.681 -22.148 -2.087 1.00 90.56 87 GLN A C 1
ATOM 689 O O . GLN A 1 87 ? -13.456 -21.218 -1.894 1.00 90.56 87 GLN A O 1
ATOM 694 N N . GLU A 1 88 ? -12.058 -22.803 -1.103 1.00 91.12 88 GLU A N 1
ATOM 695 C CA . GLU A 1 88 ? -12.218 -22.470 0.320 1.00 91.12 88 GLU A CA 1
ATOM 696 C C . GLU A 1 88 ? -11.838 -21.013 0.588 1.00 91.12 88 GLU A C 1
ATOM 698 O O . GLU A 1 88 ? -12.604 -20.278 1.197 1.00 91.12 88 GLU A O 1
ATOM 703 N N . PHE A 1 89 ? -10.687 -20.572 0.072 1.00 91.31 89 PHE A N 1
ATOM 704 C CA . PHE A 1 89 ? -10.215 -19.201 0.236 1.00 91.31 89 PHE A CA 1
ATOM 705 C C . PHE A 1 89 ? -11.210 -18.179 -0.317 1.00 91.31 89 PHE A C 1
ATOM 707 O O . PHE A 1 89 ? -11.545 -17.222 0.374 1.00 91.31 89 PHE A O 1
AT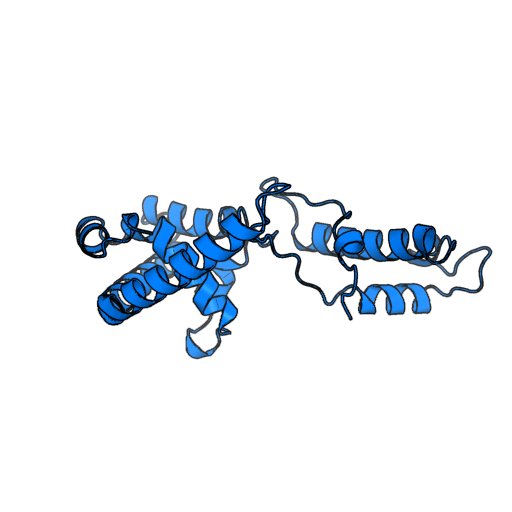OM 714 N N . TRP A 1 90 ? -11.702 -18.375 -1.544 1.00 89.19 90 TRP A N 1
ATOM 715 C CA . TRP A 1 90 ? -12.639 -17.430 -2.150 1.00 89.19 90 TRP A CA 1
ATOM 716 C C . TRP A 1 90 ? -13.984 -17.401 -1.421 1.00 89.19 90 TRP A C 1
ATOM 718 O O . TRP A 1 90 ? -14.515 -16.315 -1.211 1.00 89.19 90 TRP A O 1
ATOM 728 N N . GLN A 1 91 ? -14.492 -18.556 -0.980 1.00 90.50 91 GLN A N 1
ATOM 729 C CA . GLN A 1 91 ? -15.714 -18.630 -0.174 1.00 90.50 91 GLN A CA 1
ATOM 730 C C . GLN A 1 91 ? -15.542 -17.907 1.167 1.00 90.50 91 GLN A C 1
ATOM 732 O O . GLN A 1 91 ? -16.291 -16.982 1.460 1.00 90.50 91 GLN A O 1
ATOM 737 N N . SER A 1 92 ? -14.498 -18.243 1.933 1.00 90.62 92 SER A N 1
ATOM 738 C CA . SER A 1 92 ? -14.224 -17.594 3.220 1.00 90.62 92 SER A CA 1
ATOM 739 C C . SER A 1 92 ? -13.967 -16.094 3.082 1.00 90.62 92 SER A C 1
ATOM 741 O O . SER A 1 92 ? -14.351 -15.326 3.958 1.00 90.62 92 SER A O 1
ATOM 743 N N . ARG A 1 93 ? -13.346 -15.653 1.981 1.00 89.88 93 ARG A N 1
ATOM 744 C CA . ARG A 1 93 ? -13.144 -14.229 1.697 1.00 89.88 93 ARG A CA 1
ATOM 745 C C . ARG A 1 93 ? -14.470 -13.507 1.474 1.00 89.88 93 ARG A C 1
ATOM 747 O O . ARG A 1 93 ? -14.636 -12.387 1.946 1.00 89.88 93 ARG A O 1
ATOM 754 N N . ASP A 1 94 ? -15.396 -14.108 0.736 1.00 90.31 94 ASP A N 1
ATOM 755 C CA . ASP A 1 94 ? -16.690 -13.487 0.458 1.00 90.31 94 ASP A CA 1
ATOM 756 C C . ASP A 1 94 ? -17.560 -13.434 1.726 1.00 90.31 94 ASP A C 1
ATOM 758 O O . ASP A 1 94 ? -18.156 -12.389 1.999 1.00 90.31 94 ASP A O 1
ATOM 762 N N . ASP A 1 95 ? -17.538 -14.488 2.547 1.00 91.12 95 ASP A N 1
ATOM 763 C CA . ASP A 1 95 ? -18.184 -14.512 3.866 1.00 91.12 95 ASP A CA 1
ATOM 764 C C . ASP A 1 95 ? -17.599 -13.430 4.792 1.00 91.12 95 ASP A C 1
ATOM 766 O O . ASP A 1 95 ? -18.340 -12.628 5.367 1.00 91.12 95 ASP A O 1
ATOM 770 N N . TYR A 1 96 ? -16.264 -13.339 4.865 1.00 89.94 96 TYR A N 1
ATOM 771 C CA . TYR A 1 96 ? -15.556 -12.290 5.605 1.00 89.94 96 TYR A CA 1
ATOM 772 C C . TYR A 1 96 ? -15.958 -10.891 5.128 1.00 89.94 96 TYR A C 1
ATOM 774 O O . TYR A 1 96 ? -16.282 -10.022 5.935 1.00 89.94 96 TYR A O 1
ATOM 782 N N . ASN A 1 97 ? -15.984 -10.661 3.813 1.00 90.38 97 ASN A N 1
ATOM 783 C CA . ASN A 1 97 ? -16.342 -9.364 3.244 1.00 90.38 97 ASN A CA 1
ATOM 784 C C . ASN A 1 97 ? -17.780 -8.959 3.596 1.00 90.38 97 ASN A C 1
ATOM 786 O O . ASN A 1 97 ? -18.024 -7.786 3.885 1.00 90.38 97 ASN A O 1
ATOM 790 N N . GLN A 1 98 ? -18.723 -9.904 3.588 1.00 91.31 98 GLN A N 1
ATOM 791 C CA . GLN A 1 98 ? -20.111 -9.645 3.978 1.00 91.31 98 GLN A CA 1
ATOM 792 C C . GLN A 1 98 ? -20.225 -9.317 5.469 1.00 91.31 98 GLN A C 1
ATOM 794 O O . GLN A 1 98 ? -20.814 -8.290 5.817 1.00 91.31 98 GLN A O 1
ATOM 799 N N . ALA A 1 99 ? -19.622 -10.135 6.337 1.00 90.75 99 ALA A N 1
ATOM 800 C CA . ALA A 1 99 ? -19.609 -9.901 7.781 1.00 90.75 99 ALA A CA 1
ATOM 801 C C . ALA A 1 99 ? -18.970 -8.545 8.119 1.00 90.75 99 ALA A C 1
ATOM 803 O O . ALA A 1 99 ? -19.545 -7.736 8.850 1.00 90.75 99 ALA A O 1
ATOM 804 N N . ARG A 1 100 ? -17.833 -8.237 7.485 1.00 90.88 100 ARG A N 1
ATOM 805 C CA . ARG A 1 100 ? -17.146 -6.949 7.605 1.00 90.88 100 ARG A CA 1
ATOM 806 C C . ARG A 1 100 ? -18.041 -5.785 7.211 1.00 90.88 100 ARG A C 1
ATOM 808 O O . ARG A 1 100 ? -18.136 -4.813 7.954 1.00 90.88 100 ARG A O 1
ATOM 815 N N . GLN A 1 101 ? -18.705 -5.857 6.059 1.00 91.69 101 GLN A N 1
ATOM 816 C CA . GLN A 1 101 ? -19.600 -4.785 5.616 1.00 91.69 101 GLN A CA 1
ATOM 817 C C . GLN A 1 101 ? -20.749 -4.550 6.599 1.00 91.69 101 GLN A C 1
ATOM 819 O O . GLN A 1 101 ? -21.066 -3.396 6.890 1.00 91.69 101 GLN A O 1
ATOM 824 N N . GLN A 1 102 ? -21.344 -5.618 7.135 1.00 91.69 102 GLN A N 1
ATOM 825 C CA . GLN A 1 102 ? -22.419 -5.519 8.122 1.00 91.69 102 GLN A CA 1
ATOM 826 C C . GLN A 1 102 ? -21.933 -4.871 9.423 1.00 91.69 102 GLN A C 1
ATOM 828 O O . GLN A 1 102 ? -22.569 -3.931 9.903 1.00 91.69 102 GLN A O 1
ATOM 833 N N . LEU A 1 103 ? -20.782 -5.303 9.948 1.00 91.06 103 LEU A N 1
ATOM 834 C CA . LEU A 1 103 ? -20.220 -4.760 11.186 1.00 91.06 103 LEU A CA 1
ATOM 835 C C . LEU A 1 103 ? -19.856 -3.275 11.048 1.00 91.06 103 LEU A C 1
ATOM 837 O O . LEU A 1 103 ? -20.182 -2.466 11.919 1.00 91.06 103 LEU A O 1
ATOM 841 N N . LEU A 1 104 ? -19.229 -2.897 9.929 1.00 92.69 104 LEU A N 1
ATOM 842 C CA . LEU A 1 104 ? -18.884 -1.502 9.650 1.00 92.69 104 LEU A CA 1
ATOM 843 C C . LEU A 1 104 ? -20.120 -0.620 9.465 1.00 92.69 104 LEU A C 1
ATOM 845 O O . LEU A 1 104 ? -20.104 0.540 9.872 1.00 92.69 104 LEU A O 1
ATOM 849 N N . ALA A 1 105 ? -21.184 -1.146 8.855 1.00 92.38 105 ALA A N 1
ATOM 850 C CA . ALA A 1 105 ? -22.435 -0.416 8.694 1.00 92.38 105 ALA A CA 1
ATOM 851 C C . ALA A 1 105 ? -23.141 -0.202 10.041 1.00 92.38 105 ALA A C 1
ATOM 853 O O . ALA A 1 105 ? -23.589 0.911 10.318 1.00 92.38 105 ALA A O 1
ATOM 854 N N . ALA A 1 106 ? -23.194 -1.233 10.891 1.00 92.62 106 ALA A N 1
ATOM 855 C CA . ALA A 1 106 ? -23.813 -1.164 12.215 1.00 92.62 106 ALA A CA 1
ATOM 856 C C . ALA A 1 106 ? -23.113 -0.153 13.139 1.00 92.62 106 ALA A C 1
ATOM 858 O O . ALA A 1 106 ? -23.774 0.562 13.888 1.00 92.62 106 ALA A O 1
ATOM 859 N N . ASN A 1 107 ? -21.787 -0.044 13.031 1.00 93.50 107 ASN A N 1
ATOM 860 C CA . ASN A 1 107 ? -20.957 0.790 13.901 1.00 93.50 107 ASN A CA 1
ATOM 861 C C . ASN A 1 107 ? -20.459 2.087 13.246 1.00 93.50 107 ASN A C 1
ATOM 863 O O . ASN A 1 107 ? -19.557 2.744 13.770 1.00 93.50 107 ASN A O 1
ATOM 867 N N . ARG A 1 108 ? -21.030 2.480 12.100 1.00 92.75 108 ARG A N 1
ATOM 868 C CA . ARG A 1 108 ? -20.481 3.540 11.240 1.00 92.75 108 ARG A CA 1
ATOM 869 C C . ARG A 1 108 ? -20.169 4.839 11.985 1.00 92.75 108 ARG A C 1
ATOM 871 O O . ARG A 1 108 ? -19.091 5.395 11.809 1.00 92.75 108 ARG A O 1
ATOM 878 N N . LEU A 1 109 ? -21.107 5.320 12.803 1.00 94.19 109 LEU A N 1
ATOM 879 C CA . LEU A 1 109 ? -20.959 6.589 13.523 1.00 94.19 109 LEU A CA 1
ATOM 880 C C . LEU A 1 109 ? -19.861 6.525 14.591 1.00 94.19 109 LEU A C 1
ATOM 882 O O . LEU A 1 109 ? -19.055 7.446 14.677 1.00 94.19 109 LEU A O 1
ATOM 886 N N . ALA A 1 110 ? -19.811 5.434 15.359 1.00 94.19 110 ALA A N 1
ATOM 887 C CA . ALA A 1 110 ? -18.811 5.240 16.405 1.00 94.19 110 ALA A CA 1
ATOM 888 C C . ALA A 1 110 ? -17.399 5.109 15.813 1.00 94.19 110 ALA A C 1
ATOM 890 O O . ALA A 1 110 ? -16.466 5.757 16.285 1.00 94.19 110 ALA A O 1
ATOM 891 N N . ILE A 1 111 ? -17.257 4.339 14.728 1.00 94.69 111 ILE A N 1
ATOM 892 C CA . ILE A 1 111 ? -15.995 4.205 13.988 1.00 94.69 111 ILE A CA 1
ATOM 893 C C . ILE A 1 111 ? -15.554 5.561 13.432 1.00 94.69 111 ILE A C 1
ATOM 895 O O . ILE A 1 111 ? -14.401 5.939 13.614 1.00 94.69 111 ILE A O 1
ATOM 899 N N . ASP A 1 112 ? -16.460 6.315 12.800 1.00 94.25 112 ASP A N 1
ATOM 900 C CA . ASP A 1 112 ? -16.139 7.627 12.226 1.00 94.25 112 ASP A CA 1
ATOM 901 C C . ASP A 1 112 ? -15.698 8.639 13.299 1.00 94.25 112 ASP A C 1
ATOM 903 O O . ASP A 1 112 ? -14.823 9.468 13.042 1.00 94.25 112 ASP A O 1
ATOM 907 N N . GLU A 1 113 ? -16.297 8.607 14.493 1.00 95.69 113 GLU A N 1
ATOM 908 C CA . GLU A 1 113 ? -15.893 9.453 15.622 1.00 95.69 113 GLU A CA 1
ATOM 909 C C . GLU A 1 113 ? -14.497 9.072 16.127 1.00 95.69 113 GLU A C 1
ATOM 911 O O . GLU A 1 113 ? -13.604 9.921 16.170 1.00 95.69 113 GLU A O 1
ATOM 916 N N . LEU A 1 114 ? -14.283 7.790 16.432 1.00 96.00 114 LEU A N 1
ATOM 917 C CA . LEU A 1 114 ? -13.005 7.296 16.944 1.00 96.00 114 LEU A CA 1
ATOM 918 C C . LEU A 1 114 ? -11.871 7.488 15.929 1.00 96.00 114 LEU A C 1
ATOM 920 O O . LEU A 1 114 ? -10.775 7.897 16.315 1.00 96.00 114 LEU A O 1
ATOM 924 N N . GLN A 1 115 ? -12.130 7.263 14.637 1.00 95.25 115 GLN A N 1
ATOM 925 C CA . GLN A 1 115 ? -11.144 7.471 13.575 1.00 95.25 115 GLN A CA 1
ATOM 926 C C . GLN A 1 115 ? -10.756 8.946 13.465 1.00 95.25 115 GLN A C 1
ATOM 928 O O . GLN A 1 115 ? -9.575 9.261 13.340 1.00 95.25 115 GLN A O 1
ATOM 933 N N . LYS A 1 116 ? -11.714 9.877 13.567 1.00 95.44 116 LYS A N 1
ATOM 934 C CA . LYS A 1 116 ? -11.402 11.316 13.578 1.00 95.44 116 LYS A CA 1
ATOM 935 C C . LYS A 1 116 ? -10.526 11.690 14.766 1.00 95.44 116 LYS A C 1
ATOM 937 O O . LYS A 1 116 ? -9.561 12.431 14.589 1.00 95.44 116 LYS A O 1
ATOM 942 N N . THR A 1 117 ? -10.839 11.185 15.958 1.00 96.44 117 THR A N 1
ATOM 943 C CA . THR A 1 117 ? -10.015 11.422 17.150 1.00 96.44 117 THR A CA 1
ATOM 944 C C . THR A 1 117 ? -8.614 10.841 16.980 1.00 96.44 117 THR A C 1
ATOM 946 O O . THR A 1 117 ? -7.632 11.506 17.303 1.00 96.44 117 THR A O 1
ATOM 949 N N . TRP A 1 118 ? -8.505 9.630 16.437 1.00 96.25 118 TRP A N 1
ATOM 950 C CA . TRP A 1 118 ? -7.226 9.002 16.124 1.00 96.25 118 TRP A CA 1
ATOM 951 C C . TRP A 1 118 ? -6.390 9.853 15.165 1.00 96.25 118 TRP A C 1
ATOM 953 O O . TRP A 1 118 ? -5.258 10.201 15.493 1.00 96.25 118 TRP A O 1
ATOM 963 N N . GLU A 1 119 ? -6.959 10.263 14.027 1.00 95.31 119 GLU A N 1
ATOM 964 C CA . GLU A 1 119 ? -6.262 11.100 13.044 1.00 95.31 119 GLU A CA 1
ATOM 965 C C . GLU A 1 119 ? -5.814 12.436 13.650 1.00 95.31 119 GLU A C 1
ATOM 967 O O . GLU A 1 119 ? -4.697 12.886 13.401 1.00 95.31 119 GLU A O 1
ATOM 972 N N . GLN A 1 120 ? -6.643 13.060 14.493 1.00 95.81 120 GLN A N 1
ATOM 973 C CA . GLN A 1 120 ? -6.270 14.288 15.200 1.00 95.81 120 GLN A CA 1
ATOM 974 C C . GLN A 1 120 ? -5.057 14.085 16.111 1.00 95.81 120 GLN A C 1
ATOM 976 O O . GLN A 1 120 ? -4.164 14.931 16.117 1.00 95.81 120 GLN A O 1
ATOM 981 N N . LYS A 1 121 ? -4.997 12.974 16.851 1.00 96.50 121 LYS A N 1
ATOM 982 C CA . LYS A 1 121 ? -3.865 12.670 17.734 1.00 96.50 121 LYS A CA 1
ATOM 983 C C . LYS A 1 121 ? -2.593 12.321 16.952 1.00 96.50 121 LYS A C 1
ATOM 985 O O . LYS A 1 121 ? -1.522 12.798 17.314 1.00 96.50 121 LYS A O 1
ATOM 990 N N . ILE A 1 122 ? -2.711 11.596 15.837 1.00 95.31 122 ILE A N 1
ATOM 991 C CA . ILE A 1 122 ? -1.606 11.354 14.888 1.00 95.31 122 ILE A CA 1
ATOM 992 C C . ILE A 1 122 ? -1.045 12.682 14.357 1.00 95.31 122 ILE A C 1
ATOM 994 O O . ILE A 1 122 ? 0.166 12.902 14.367 1.00 95.31 122 ILE A O 1
ATOM 998 N N . LEU A 1 123 ? -1.917 13.601 13.930 1.00 95.00 123 LEU A N 1
ATOM 999 C CA . LEU A 1 123 ? -1.508 14.918 13.433 1.00 95.00 123 LEU A CA 1
ATOM 1000 C C . LEU A 1 123 ? -0.948 15.825 14.535 1.00 95.00 123 LEU A C 1
ATOM 1002 O O . LEU A 1 123 ? -0.107 16.678 14.244 1.00 95.00 123 LEU A O 1
ATOM 1006 N N . HIS A 1 124 ? -1.408 15.668 15.778 1.00 96.31 124 HIS A N 1
ATOM 1007 C CA . HIS A 1 124 ? -0.845 16.369 16.931 1.00 96.31 124 HIS A CA 1
ATOM 1008 C C . HIS A 1 124 ? 0.584 15.906 17.212 1.00 96.31 124 HIS A C 1
ATOM 1010 O O . HIS A 1 124 ? 1.465 16.755 17.293 1.00 96.31 124 HIS A O 1
ATOM 1016 N N . ALA A 1 125 ? 0.824 14.592 17.275 1.00 95.88 125 ALA A N 1
ATOM 1017 C CA . ALA A 1 125 ? 2.160 14.023 17.474 1.00 95.88 125 ALA A CA 1
ATOM 1018 C C . ALA A 1 125 ? 3.140 14.456 16.374 1.00 95.88 125 ALA A C 1
ATOM 1020 O O . ALA A 1 125 ? 4.255 14.880 16.656 1.00 95.88 125 ALA A O 1
ATOM 1021 N N . TYR A 1 126 ? 2.688 14.472 15.114 1.00 93.31 126 TYR A N 1
ATOM 1022 C CA . TYR A 1 126 ? 3.486 15.000 14.003 1.00 93.31 126 TYR A CA 1
ATOM 1023 C C . TYR A 1 126 ? 3.933 16.457 14.217 1.00 93.31 126 TYR A C 1
ATOM 1025 O O . TYR A 1 126 ? 5.067 16.814 13.899 1.00 93.31 126 TYR A O 1
ATOM 1033 N N . LYS A 1 127 ? 3.037 17.316 14.718 1.00 96.44 127 LYS A N 1
ATOM 1034 C CA . LYS A 1 127 ? 3.316 18.746 14.915 1.00 96.44 127 LYS A CA 1
ATOM 1035 C C . LYS A 1 127 ? 4.106 19.030 16.191 1.00 96.44 127 LYS A C 1
ATOM 1037 O O . LYS A 1 127 ? 4.824 20.026 16.224 1.00 96.44 127 LYS A O 1
ATOM 1042 N N . ASN A 1 128 ? 3.965 18.185 17.210 1.00 96.94 128 ASN A N 1
ATOM 1043 C CA . ASN A 1 128 ? 4.523 18.394 18.544 1.00 96.94 128 ASN A CA 1
ATOM 1044 C C . ASN A 1 128 ? 5.266 17.134 19.034 1.00 96.94 128 ASN A C 1
ATOM 1046 O O . ASN A 1 128 ? 4.842 16.503 20.005 1.00 96.94 128 ASN A O 1
ATOM 1050 N N . PRO A 1 129 ? 6.360 16.737 18.358 1.00 95.62 129 PRO A N 1
ATOM 1051 C CA . PRO A 1 129 ? 7.084 15.522 18.711 1.00 95.62 129 PRO A CA 1
ATOM 1052 C C . PRO A 1 129 ? 7.666 15.613 20.127 1.00 95.62 129 PRO A C 1
ATOM 1054 O O . PRO A 1 129 ? 8.261 16.629 20.499 1.00 95.62 129 PRO A O 1
ATOM 1057 N N . GLY A 1 130 ? 7.541 14.535 20.902 1.00 95.31 130 GLY A N 1
ATOM 1058 C CA . GLY A 1 130 ? 8.083 14.416 22.257 1.00 95.31 130 GLY A CA 1
ATOM 1059 C C . GLY A 1 130 ? 7.128 14.835 23.379 1.00 95.31 130 GLY A C 1
ATOM 1060 O O . GLY A 1 130 ? 7.486 14.685 24.548 1.00 95.31 130 GLY A O 1
ATOM 1061 N N . GLU A 1 131 ? 5.929 15.338 23.065 1.00 97.25 131 GLU A N 1
ATOM 1062 C CA . GLU A 1 131 ? 4.909 15.645 24.080 1.00 97.25 131 GLU A CA 1
ATOM 1063 C C . GLU A 1 131 ? 4.222 14.383 24.621 1.00 97.25 131 GLU A C 1
ATOM 1065 O O . GLU A 1 131 ? 3.967 14.281 25.822 1.00 97.25 131 GLU A O 1
ATOM 1070 N N . ASP A 1 132 ? 3.941 13.412 23.748 1.00 96.19 132 ASP A N 1
ATOM 1071 C CA . ASP A 1 132 ? 3.299 12.149 24.106 1.00 96.19 132 ASP A CA 1
ATOM 1072 C C . ASP A 1 132 ? 3.956 10.985 23.357 1.00 96.19 132 ASP A C 1
ATOM 1074 O O . ASP A 1 132 ? 3.636 10.680 22.208 1.00 96.19 132 ASP A O 1
ATOM 1078 N N . HIS A 1 133 ? 4.850 10.290 24.060 1.00 95.44 133 HIS A N 1
ATOM 1079 C CA . HIS A 1 133 ? 5.606 9.158 23.527 1.00 95.44 133 HIS A CA 1
ATOM 1080 C C . HIS A 1 133 ? 4.731 8.014 22.981 1.00 95.44 133 HIS A C 1
ATOM 1082 O O . HIS A 1 133 ? 5.188 7.262 22.118 1.00 95.44 133 HIS A O 1
ATOM 1088 N N . ILE A 1 134 ? 3.489 7.855 23.458 1.00 95.31 134 ILE A N 1
ATOM 1089 C CA . ILE A 1 134 ? 2.576 6.833 22.933 1.00 95.31 134 ILE A CA 1
ATOM 1090 C C . ILE A 1 134 ? 2.149 7.233 21.524 1.00 95.31 134 ILE A C 1
ATOM 1092 O O . ILE A 1 134 ? 2.216 6.412 20.610 1.00 95.31 134 ILE A O 1
ATOM 1096 N N . TRP A 1 135 ? 1.743 8.488 21.330 1.00 95.69 135 TRP A N 1
ATOM 1097 C CA . TRP A 1 135 ? 1.283 8.978 20.030 1.00 95.69 135 TRP A CA 1
ATOM 1098 C C . TRP A 1 135 ? 2.419 9.249 19.052 1.00 95.69 135 TRP A C 1
ATOM 1100 O O . TRP A 1 135 ? 2.240 9.001 17.860 1.00 95.69 135 TRP A O 1
ATOM 1110 N N . ASP A 1 136 ? 3.598 9.624 19.544 1.00 93.94 136 ASP A N 1
ATOM 1111 C CA . ASP A 1 136 ? 4.825 9.641 18.745 1.00 93.94 136 ASP A CA 1
ATOM 1112 C C . ASP A 1 136 ? 5.102 8.248 18.171 1.00 93.94 136 ASP A C 1
ATOM 1114 O O . ASP A 1 136 ? 5.325 8.093 16.967 1.00 93.94 136 ASP A O 1
ATOM 1118 N N . ARG A 1 137 ? 4.983 7.206 19.009 1.00 92.69 137 ARG A N 1
ATOM 1119 C CA . ARG A 1 137 ? 5.117 5.820 18.555 1.00 92.69 137 ARG A CA 1
ATOM 1120 C C . ARG A 1 137 ? 4.018 5.437 17.569 1.00 92.69 137 ARG A C 1
ATOM 1122 O O . ARG A 1 137 ? 4.315 4.777 16.582 1.00 92.69 137 ARG A O 1
ATOM 1129 N N . GLN A 1 138 ? 2.764 5.835 17.787 1.00 92.94 138 GLN A N 1
ATOM 1130 C CA . GLN A 1 138 ? 1.688 5.547 16.827 1.00 92.94 138 GLN A CA 1
ATOM 1131 C C . GLN A 1 138 ? 1.926 6.212 15.467 1.00 92.94 138 GLN A C 1
ATOM 1133 O O . GLN A 1 138 ? 1.684 5.579 14.441 1.00 92.94 138 GLN A O 1
ATOM 1138 N N . TYR A 1 139 ? 2.423 7.451 15.444 1.00 90.88 139 TYR A N 1
ATOM 1139 C CA . TYR A 1 139 ? 2.792 8.147 14.210 1.00 90.88 139 TYR A CA 1
ATOM 1140 C C . TYR A 1 139 ? 3.948 7.438 13.489 1.00 90.88 139 TYR A C 1
ATOM 1142 O O . TYR A 1 139 ? 3.871 7.201 12.285 1.00 90.88 139 TYR A O 1
ATOM 1150 N N . GLU A 1 140 ? 4.989 7.034 14.222 1.00 86.62 140 GLU A N 1
ATOM 1151 C CA . GLU A 1 140 ? 6.112 6.262 13.677 1.00 86.62 140 GLU A CA 1
ATOM 1152 C C . GLU A 1 140 ? 5.640 4.924 13.085 1.00 86.62 140 GLU A C 1
ATOM 1154 O O . GLU A 1 140 ? 5.978 4.588 11.951 1.00 86.62 140 GLU A O 1
ATOM 1159 N N . LEU A 1 141 ? 4.809 4.178 13.821 1.00 86.62 141 LEU A N 1
ATOM 1160 C CA . LEU A 1 141 ? 4.246 2.910 13.360 1.00 86.62 141 LEU A CA 1
ATOM 1161 C C . LEU A 1 141 ? 3.323 3.094 12.152 1.00 86.62 141 LEU A C 1
ATOM 1163 O O . LEU A 1 141 ? 3.316 2.239 11.274 1.00 86.62 141 LEU A O 1
ATOM 1167 N N . LEU A 1 142 ? 2.589 4.204 12.063 1.00 86.62 142 LEU A N 1
ATOM 1168 C CA . LEU A 1 142 ? 1.782 4.509 10.884 1.00 86.62 142 LEU A CA 1
ATOM 1169 C C . LEU A 1 142 ? 2.641 4.672 9.626 1.00 86.62 142 LEU A C 1
ATOM 1171 O O . LEU A 1 142 ? 2.191 4.326 8.541 1.00 86.62 142 LEU A O 1
ATOM 1175 N N . GLY A 1 143 ? 3.864 5.188 9.763 1.00 78.50 143 GLY A N 1
ATOM 1176 C CA . GLY A 1 143 ? 4.846 5.162 8.684 1.00 78.50 143 GLY A CA 1
ATOM 1177 C C . GLY A 1 143 ? 5.335 3.736 8.443 1.00 78.50 143 GLY A C 1
ATOM 1178 O O . GLY A 1 143 ? 5.093 3.167 7.389 1.00 78.50 143 GLY A O 1
ATOM 1179 N N . LEU A 1 144 ? 5.953 3.128 9.457 1.00 72.94 144 LEU A N 1
ATOM 1180 C CA . LEU A 1 144 ? 6.726 1.889 9.314 1.00 72.94 144 LEU A CA 1
ATOM 1181 C C . LEU A 1 144 ? 5.897 0.620 9.060 1.00 72.94 144 LEU A C 1
ATOM 1183 O O . LEU A 1 144 ? 6.311 -0.248 8.294 1.00 72.94 144 LEU A O 1
ATOM 1187 N N . ILE A 1 145 ? 4.778 0.452 9.768 1.00 69.88 145 ILE A N 1
ATOM 1188 C CA . ILE A 1 145 ? 3.937 -0.755 9.700 1.00 69.88 145 ILE A CA 1
ATOM 1189 C C . ILE A 1 145 ? 2.956 -0.665 8.540 1.00 69.88 145 ILE A C 1
ATOM 1191 O O . ILE A 1 145 ? 2.631 -1.698 7.943 1.00 69.88 145 ILE A O 1
ATOM 1195 N N . TRP A 1 146 ? 2.480 0.535 8.193 1.00 69.00 146 TRP A N 1
ATOM 1196 C CA . TRP A 1 146 ? 1.686 0.673 6.980 1.00 69.00 146 TRP A CA 1
ATOM 1197 C C . TRP A 1 146 ? 2.521 0.210 5.791 1.00 69.00 146 TRP A C 1
ATOM 1199 O O . TRP A 1 146 ? 3.665 0.605 5.611 1.00 69.00 146 TRP A O 1
ATOM 1209 N N . GLY A 1 147 ? 1.957 -0.708 5.010 1.00 55.19 147 GLY A N 1
ATOM 1210 C CA . GLY A 1 147 ? 2.658 -1.320 3.887 1.00 55.19 147 GLY A CA 1
ATOM 1211 C C . GLY A 1 147 ? 3.418 -2.603 4.242 1.00 55.19 147 GLY A C 1
ATOM 1212 O O . GLY A 1 147 ? 3.496 -3.504 3.407 1.00 55.19 147 GLY A O 1
ATOM 1213 N N . GLY A 1 148 ? 3.808 -2.807 5.507 1.00 51.75 148 GLY A N 1
ATOM 1214 C CA . GLY A 1 148 ? 4.430 -4.057 5.974 1.00 51.75 148 GLY A CA 1
ATOM 1215 C C . GLY A 1 148 ? 3.612 -5.320 5.647 1.00 51.75 148 GLY A C 1
ATOM 1216 O O . GLY A 1 148 ? 4.182 -6.387 5.421 1.00 51.75 148 GLY A O 1
ATOM 1217 N N . GLY A 1 149 ? 2.281 -5.183 5.534 1.00 45.59 149 GLY A N 1
ATOM 1218 C CA . GLY A 1 149 ? 1.370 -6.214 5.017 1.00 45.59 149 GLY A CA 1
ATOM 1219 C C . GLY A 1 149 ? 0.720 -5.928 3.653 1.00 45.59 149 GLY A C 1
ATOM 1220 O O . GLY A 1 149 ? 0.137 -6.842 3.083 1.00 45.59 149 GLY A O 1
ATOM 1221 N N . LEU A 1 150 ? 0.806 -4.702 3.114 1.00 49.28 150 LEU A N 1
ATOM 1222 C CA . LEU A 1 150 ? 0.009 -4.245 1.955 1.00 49.28 150 LEU A CA 1
ATOM 1223 C C . LEU A 1 150 ? 0.835 -3.790 0.734 1.00 49.28 150 LEU A C 1
ATOM 1225 O O . LEU A 1 150 ? 0.266 -3.599 -0.338 1.00 49.28 150 LEU A O 1
ATOM 1229 N N . GLY A 1 151 ? 2.164 -3.696 0.837 1.00 52.03 151 GLY A N 1
ATOM 1230 C CA . GLY A 1 151 ? 3.047 -3.242 -0.251 1.00 52.03 151 GLY A CA 1
ATOM 1231 C C . GLY A 1 151 ? 4.068 -2.221 0.247 1.00 52.03 151 GLY A C 1
ATOM 1232 O O . GLY A 1 151 ? 3.918 -1.690 1.335 1.00 52.03 151 GLY A O 1
ATOM 1233 N N . GLU A 1 152 ? 5.117 -1.951 -0.520 1.00 54.09 152 GLU A N 1
ATOM 1234 C CA . GLU A 1 152 ? 6.368 -1.281 -0.098 1.00 54.09 152 GLU A CA 1
ATOM 1235 C C . GLU A 1 152 ? 6.262 0.206 0.326 1.00 54.09 152 GLU A C 1
ATOM 1237 O O . GLU A 1 152 ? 7.267 0.903 0.440 1.00 54.09 152 GLU A O 1
ATOM 1242 N N . GLY A 1 153 ? 5.063 0.713 0.614 1.00 54.03 153 GLY A N 1
ATOM 1243 C CA . GLY A 1 153 ? 4.816 2.086 1.050 1.00 54.03 153 GLY A CA 1
ATOM 1244 C C . GLY A 1 153 ? 5.119 2.325 2.530 1.00 54.03 153 GLY A C 1
ATOM 1245 O O . GLY A 1 153 ? 4.209 2.694 3.266 1.00 54.03 153 GLY A O 1
ATOM 1246 N N . GLN A 1 154 ? 6.381 2.179 2.958 1.00 58.59 154 GLN A N 1
ATOM 1247 C CA . GLN A 1 154 ? 6.845 2.385 4.350 1.00 58.59 154 GLN A CA 1
ATOM 1248 C C . GLN A 1 154 ? 6.673 3.828 4.892 1.00 58.59 154 GLN A C 1
ATOM 1250 O O . GLN A 1 154 ? 7.170 4.139 5.971 1.00 58.59 154 GLN A O 1
ATOM 1255 N N . LEU A 1 155 ? 6.013 4.734 4.156 1.00 63.09 155 LEU A N 1
ATOM 1256 C CA . LEU A 1 155 ? 5.712 6.113 4.575 1.00 63.09 155 LEU A CA 1
ATOM 1257 C C . LEU A 1 155 ? 4.387 6.668 4.011 1.00 63.09 155 LEU A C 1
ATOM 1259 O O . LEU A 1 155 ? 4.006 7.792 4.339 1.00 63.09 155 LEU A O 1
ATOM 1263 N N . GLU A 1 156 ? 3.648 5.923 3.181 1.00 71.69 156 GLU A N 1
ATOM 1264 C CA . GLU A 1 156 ? 2.433 6.457 2.538 1.00 71.69 156 GLU A CA 1
ATOM 1265 C C . GLU A 1 156 ? 1.339 6.796 3.554 1.00 71.69 156 GLU A C 1
ATOM 1267 O O . GLU A 1 156 ? 0.593 7.761 3.381 1.00 71.69 156 GLU A O 1
ATOM 1272 N N . GLY A 1 157 ? 1.271 6.034 4.646 1.00 79.12 157 GLY A N 1
ATOM 1273 C CA . GLY A 1 157 ? 0.239 6.192 5.658 1.00 79.12 157 GLY A CA 1
ATOM 1274 C C . GLY A 1 157 ? 0.225 7.559 6.331 1.00 79.12 157 GLY A C 1
ATOM 1275 O O . GLY A 1 157 ? -0.833 8.181 6.482 1.00 79.12 157 GLY A O 1
ATOM 1276 N N . VAL A 1 158 ? 1.408 8.063 6.688 1.00 85.00 158 VAL A N 1
ATOM 1277 C CA . VAL A 1 158 ? 1.551 9.388 7.306 1.00 85.00 158 VAL A CA 1
ATOM 1278 C C . VAL A 1 158 ? 1.255 10.508 6.311 1.00 85.00 158 VAL A C 1
ATOM 1280 O O . VAL A 1 158 ? 0.647 11.508 6.689 1.00 85.00 158 VAL A O 1
ATOM 1283 N N . GLU A 1 159 ? 1.609 10.338 5.035 1.00 85.38 159 GLU A N 1
ATOM 1284 C CA . GLU A 1 159 ? 1.299 11.321 3.993 1.00 85.38 159 GLU A CA 1
ATOM 1285 C C . GLU A 1 159 ? -0.203 11.378 3.701 1.00 85.38 159 GLU A C 1
ATOM 1287 O O . GLU A 1 159 ? -0.774 12.465 3.600 1.00 85.38 159 GLU A O 1
ATOM 1292 N N . ILE A 1 160 ? -0.888 10.231 3.675 1.00 86.88 160 ILE A N 1
ATOM 1293 C CA . ILE A 1 160 ? -2.349 10.171 3.544 1.00 86.88 160 ILE A CA 1
ATOM 1294 C C . ILE A 1 160 ? -3.032 10.869 4.725 1.00 86.88 160 ILE A C 1
ATOM 1296 O O . ILE A 1 160 ? -3.959 11.656 4.513 1.00 86.88 160 ILE A O 1
ATOM 1300 N N . ALA A 1 161 ? -2.579 10.620 5.958 1.00 89.81 161 ALA A N 1
ATOM 1301 C CA . ALA A 1 161 ? -3.150 11.242 7.153 1.00 89.81 161 ALA A CA 1
ATOM 1302 C C . ALA A 1 161 ? -3.025 12.780 7.136 1.00 89.81 161 ALA A C 1
ATOM 1304 O O . ALA A 1 161 ? -3.931 13.475 7.598 1.00 89.81 161 ALA A O 1
ATOM 1305 N N . LYS A 1 162 ? -1.951 13.324 6.543 1.00 90.81 162 LYS A N 1
ATOM 1306 C CA . LYS A 1 162 ? -1.742 14.775 6.369 1.00 90.81 162 LYS A CA 1
ATOM 1307 C C . LYS A 1 162 ? -2.669 15.414 5.331 1.00 90.81 162 LYS A C 1
ATOM 1309 O O . LYS A 1 162 ? -2.893 16.623 5.389 1.00 90.81 162 LYS A O 1
ATOM 1314 N N . LEU A 1 163 ? -3.209 14.644 4.383 1.00 91.06 163 LEU A N 1
ATOM 1315 C CA . LEU A 1 163 ? -4.157 15.159 3.393 1.00 91.06 163 LEU A CA 1
ATOM 1316 C C . LEU A 1 163 ? -5.521 15.444 4.026 1.00 91.06 163 LEU A C 1
ATOM 1318 O O . LEU A 1 163 ? -6.035 14.643 4.809 1.00 91.06 163 LEU A O 1
ATOM 1322 N N . ASP A 1 164 ? -6.166 16.529 3.585 1.00 91.44 164 ASP A N 1
ATOM 1323 C CA . ASP A 1 164 ? -7.576 16.782 3.894 1.00 91.44 164 ASP A CA 1
ATOM 1324 C C . ASP A 1 164 ? -8.435 15.590 3.452 1.00 91.44 164 ASP A C 1
ATOM 1326 O O . ASP A 1 164 ? -8.303 15.106 2.325 1.00 91.44 164 ASP A O 1
ATOM 1330 N N . TRP A 1 165 ? -9.394 15.171 4.285 1.00 89.44 165 TRP A N 1
ATOM 1331 C CA . TRP A 1 165 ? -10.272 14.028 3.994 1.00 89.44 165 TRP A CA 1
ATOM 1332 C C . TRP A 1 165 ? -10.945 14.100 2.611 1.00 89.44 165 TRP A C 1
ATOM 1334 O O . TRP A 1 165 ? -11.101 13.090 1.921 1.00 89.44 165 TRP A O 1
ATOM 1344 N N . ALA A 1 166 ? -11.329 15.304 2.176 1.00 93.06 166 ALA A N 1
ATOM 1345 C CA . ALA A 1 166 ? -11.963 15.537 0.879 1.00 93.06 166 ALA A CA 1
ATOM 1346 C C . ALA A 1 166 ? -11.025 15.297 -0.319 1.00 93.06 166 ALA A C 1
ATOM 1348 O O . ALA A 1 166 ? -11.507 14.998 -1.408 1.00 93.06 166 ALA A O 1
ATOM 1349 N N . LYS A 1 167 ? -9.706 15.406 -0.122 1.00 94.69 167 LYS A N 1
ATOM 1350 C CA . LYS A 1 167 ? -8.683 15.216 -1.162 1.00 94.69 167 LYS A CA 1
ATOM 1351 C C . LYS A 1 167 ? -8.211 13.764 -1.281 1.00 94.69 167 LYS A C 1
ATOM 1353 O O . LYS A 1 167 ? -7.560 13.427 -2.264 1.00 94.69 167 LYS A O 1
ATOM 1358 N N . ARG A 1 168 ? -8.534 12.906 -0.307 1.00 91.94 168 ARG A N 1
ATOM 1359 C CA . ARG A 1 168 ? -8.141 11.490 -0.311 1.00 91.94 168 ARG A CA 1
ATOM 1360 C C . ARG A 1 168 ? -8.965 10.693 -1.324 1.00 91.94 168 ARG A C 1
ATOM 1362 O O . ARG A 1 168 ? -10.196 10.818 -1.369 1.00 91.94 168 ARG A O 1
ATOM 1369 N N . THR A 1 169 ? -8.301 9.830 -2.092 1.00 89.75 169 THR A N 1
ATOM 1370 C CA . THR A 1 169 ? -8.968 8.861 -2.974 1.00 89.75 169 THR A CA 1
ATOM 1371 C C . THR A 1 169 ? -9.753 7.835 -2.152 1.00 89.75 169 THR A C 1
A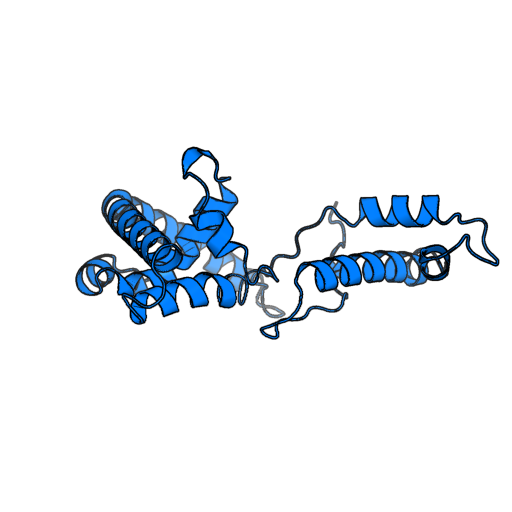TOM 1373 O O . THR A 1 169 ? -9.523 7.665 -0.953 1.00 89.75 169 THR A O 1
ATOM 1376 N N . GLN A 1 170 ? -10.689 7.118 -2.781 1.00 87.81 170 GLN A N 1
ATOM 1377 C CA . GLN A 1 170 ? -11.443 6.078 -2.072 1.00 87.81 170 GLN A CA 1
ATOM 1378 C C . GLN A 1 170 ? -10.531 4.957 -1.553 1.00 87.81 170 GLN A C 1
ATOM 1380 O O . GLN A 1 170 ? -10.751 4.463 -0.452 1.00 87.81 170 GLN A O 1
ATOM 1385 N N . ARG A 1 171 ? -9.488 4.605 -2.316 1.00 83.38 171 ARG A N 1
ATOM 1386 C CA . ARG A 1 171 ? -8.473 3.629 -1.906 1.00 83.38 171 ARG A CA 1
ATOM 1387 C C . ARG A 1 171 ? -7.752 4.088 -0.639 1.00 83.38 171 ARG A C 1
ATOM 1389 O O . ARG A 1 171 ? -7.818 3.394 0.360 1.00 83.38 171 ARG A O 1
ATOM 1396 N N . GLN A 1 172 ? -7.230 5.315 -0.627 1.00 85.62 172 GLN A N 1
ATOM 1397 C CA . GLN A 1 172 ? -6.558 5.886 0.549 1.00 85.62 172 GLN A CA 1
ATOM 1398 C C . GLN A 1 172 ? -7.453 5.919 1.798 1.00 85.62 172 GLN A C 1
ATOM 1400 O O . GLN A 1 172 ? -6.982 5.673 2.904 1.00 85.62 172 GLN A O 1
ATOM 1405 N N . LYS A 1 173 ? -8.751 6.216 1.637 1.00 90.50 173 LYS A N 1
ATOM 1406 C CA . LYS A 1 173 ? -9.718 6.186 2.749 1.00 90.50 173 LYS A CA 1
ATOM 1407 C C . LYS A 1 173 ? -9.922 4.776 3.295 1.00 90.50 173 LYS A C 1
ATOM 1409 O O . LYS A 1 173 ? -9.988 4.611 4.508 1.00 90.50 173 LYS A O 1
ATOM 1414 N N . ASN A 1 174 ? -10.037 3.789 2.408 1.00 87.44 174 ASN A N 1
ATOM 1415 C CA . ASN A 1 174 ? -10.201 2.391 2.795 1.00 87.44 174 ASN A CA 1
ATOM 1416 C C . ASN A 1 174 ? -8.938 1.863 3.483 1.00 87.44 174 ASN A C 1
ATOM 1418 O O . ASN A 1 174 ? -9.048 1.289 4.557 1.00 87.44 174 ASN A O 1
ATOM 1422 N N . ASP A 1 175 ? -7.760 2.134 2.924 1.00 83.62 175 ASP A N 1
ATOM 1423 C CA . ASP A 1 175 ? -6.482 1.670 3.471 1.00 83.62 175 ASP A CA 1
ATOM 1424 C C . ASP A 1 175 ? -6.237 2.245 4.881 1.0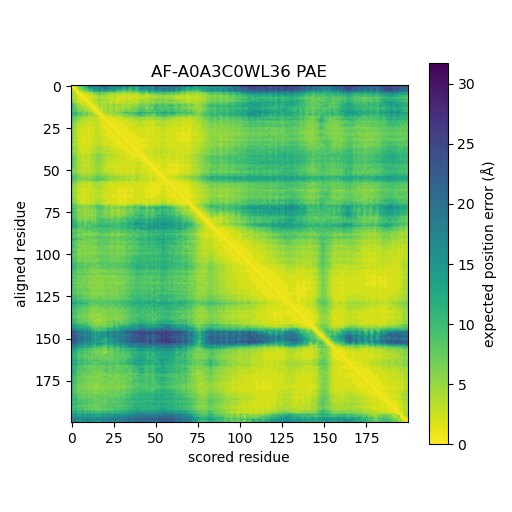0 83.62 175 ASP A C 1
ATOM 1426 O O . ASP A 1 175 ? -5.860 1.522 5.804 1.00 83.62 175 ASP A O 1
ATOM 1430 N N . LEU A 1 176 ? -6.540 3.535 5.084 1.00 88.19 176 LEU A N 1
ATOM 1431 C CA . LEU A 1 176 ? -6.450 4.181 6.397 1.00 88.19 176 LEU A CA 1
ATOM 1432 C C . LEU A 1 176 ? -7.452 3.601 7.400 1.00 88.19 176 LEU A C 1
ATOM 1434 O O . LEU A 1 176 ? -7.112 3.404 8.565 1.00 88.19 176 LEU A O 1
ATOM 1438 N N . LEU A 1 177 ? -8.685 3.336 6.956 1.00 90.75 177 LEU A N 1
ATOM 1439 C CA . LEU A 1 177 ? -9.702 2.689 7.782 1.00 90.75 177 LEU A CA 1
ATOM 1440 C C . LEU A 1 177 ? -9.253 1.279 8.185 1.00 90.75 177 LEU A C 1
ATOM 1442 O O . LEU A 1 177 ? -9.374 0.918 9.349 1.00 90.75 177 LEU A O 1
ATOM 1446 N N . ASP A 1 178 ? -8.697 0.497 7.262 1.00 88.44 178 ASP A N 1
ATOM 1447 C CA . ASP A 1 178 ? -8.214 -0.859 7.530 1.00 88.44 178 ASP A CA 1
ATOM 1448 C C . ASP A 1 178 ? -7.077 -0.861 8.560 1.00 88.44 178 ASP A C 1
ATOM 1450 O O . ASP A 1 178 ? -7.085 -1.680 9.484 1.00 88.44 178 ASP A O 1
ATOM 1454 N N . TYR A 1 179 ? -6.138 0.086 8.454 1.00 88.69 179 TYR A N 1
ATOM 1455 C CA . TYR A 1 179 ? -5.106 0.289 9.472 1.00 88.69 179 TYR A CA 1
ATOM 1456 C C . TYR A 1 179 ? -5.727 0.671 10.822 1.00 88.69 179 TYR A C 1
ATOM 1458 O O . TYR A 1 179 ? -5.422 0.065 11.853 1.00 88.69 179 TYR A O 1
ATOM 1466 N N . PHE A 1 180 ? -6.632 1.652 10.822 1.00 91.81 180 PHE A N 1
ATOM 1467 C CA . PHE A 1 180 ? -7.291 2.138 12.029 1.00 91.81 180 PHE A CA 1
ATOM 1468 C C . PHE A 1 180 ? -8.073 1.033 12.752 1.00 91.81 180 PHE A C 1
ATOM 1470 O O . PHE A 1 180 ? -7.976 0.918 13.968 1.00 91.81 180 PHE A O 1
ATOM 1477 N N . LEU A 1 181 ? -8.788 0.165 12.040 1.00 90.88 181 LEU A N 1
ATOM 1478 C CA . LEU A 1 181 ? -9.528 -0.938 12.661 1.00 90.88 181 LEU A CA 1
ATOM 1479 C C . LEU A 1 181 ? -8.610 -1.955 13.356 1.00 90.88 181 LEU A C 1
ATOM 1481 O O . LEU A 1 181 ? -9.026 -2.583 14.324 1.00 90.88 181 LEU A O 1
ATOM 1485 N N . ARG A 1 182 ? -7.363 -2.110 12.893 1.00 88.19 182 ARG A N 1
ATOM 1486 C CA . ARG A 1 182 ? -6.383 -3.034 13.490 1.00 88.19 182 ARG A CA 1
ATOM 1487 C C . ARG A 1 182 ? -5.631 -2.429 14.674 1.00 88.19 182 ARG A C 1
ATOM 1489 O O . ARG A 1 182 ? -5.323 -3.143 15.623 1.00 88.19 182 ARG A O 1
ATOM 1496 N N . TYR A 1 183 ? -5.319 -1.135 14.613 1.00 89.00 183 TYR A N 1
ATOM 1497 C CA . TYR A 1 183 ? -4.383 -0.488 15.546 1.00 89.00 183 TYR A CA 1
ATOM 1498 C C . TYR A 1 183 ? -4.982 0.694 16.330 1.00 89.00 183 TYR A C 1
ATOM 1500 O O . TYR A 1 183 ? -4.327 1.263 17.199 1.00 89.00 183 TYR A O 1
ATOM 1508 N N . GLY A 1 184 ? -6.230 1.070 16.054 1.00 91.19 184 GLY A N 1
ATOM 1509 C CA . GLY A 1 184 ? -6.895 2.255 16.602 1.00 91.19 184 GLY A CA 1
ATOM 1510 C C . GLY A 1 184 ? -7.396 2.126 18.040 1.00 91.19 184 GLY A C 1
ATOM 1511 O O . GLY A 1 184 ? -7.789 3.134 18.625 1.00 91.19 184 GLY A O 1
ATOM 1512 N N . SER A 1 185 ? -7.340 0.936 18.645 1.00 93.00 185 SER A N 1
ATOM 1513 C CA . SER A 1 185 ? -7.791 0.703 20.028 1.00 93.00 185 SER A CA 1
ATOM 1514 C C . SER A 1 185 ? -7.061 1.563 21.062 1.00 93.00 185 SER A C 1
ATOM 1516 O O . SER A 1 185 ? -7.610 1.853 22.119 1.00 93.00 185 SER A O 1
ATOM 1518 N N . VAL A 1 186 ? -5.865 2.058 20.731 1.00 92.94 186 VAL A N 1
ATOM 1519 C CA . VAL A 1 186 ? -5.089 3.016 21.535 1.00 92.94 186 VAL A CA 1
ATOM 1520 C C . VAL A 1 186 ? -5.821 4.344 21.799 1.00 92.94 186 VAL A C 1
ATOM 1522 O O . VAL A 1 186 ? -5.464 5.072 22.723 1.00 92.94 186 VAL A O 1
ATOM 1525 N N . VAL A 1 187 ? -6.842 4.690 21.004 1.00 94.12 187 VAL A N 1
ATOM 1526 C CA . VAL A 1 187 ? -7.658 5.897 21.220 1.00 94.12 187 VAL A CA 1
ATOM 1527 C C . VAL A 1 187 ? -8.497 5.776 22.484 1.00 94.12 187 VAL A C 1
ATOM 1529 O O . VAL A 1 187 ? -8.503 6.706 23.291 1.00 94.12 187 VAL A O 1
ATOM 1532 N N . ASP A 1 188 ? -9.223 4.664 22.584 1.00 93.94 188 ASP A N 1
ATOM 1533 C CA . ASP A 1 188 ? -10.225 4.358 23.601 1.00 93.94 188 AS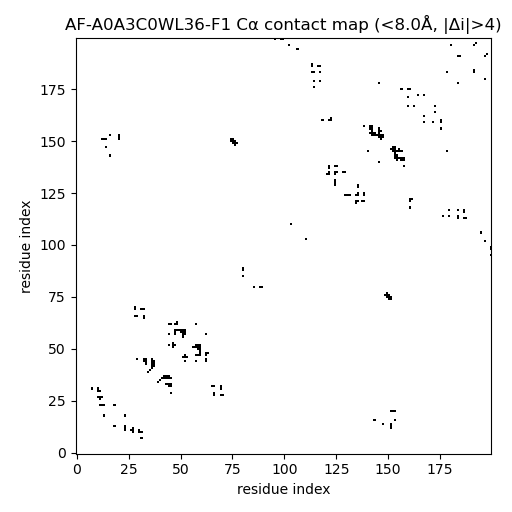P A CA 1
ATOM 1534 C C . ASP A 1 188 ? -10.479 2.835 23.580 1.00 93.94 188 ASP A C 1
ATOM 1536 O O . ASP A 1 188 ? -11.285 2.354 22.775 1.00 93.94 188 ASP A O 1
ATOM 1540 N N . PRO A 1 189 ? -9.750 2.054 24.401 1.00 92.69 189 PRO A N 1
ATOM 1541 C CA . PRO A 1 189 ? -9.842 0.596 24.388 1.00 92.69 189 PRO A CA 1
ATOM 1542 C C . PRO A 1 189 ? -11.231 0.064 24.756 1.00 92.69 189 PRO A C 1
ATOM 1544 O O . PRO A 1 189 ? -11.639 -0.974 24.236 1.00 92.69 189 PRO A O 1
ATOM 1547 N N . GLU A 1 190 ? -11.954 0.767 25.634 1.00 92.50 190 GLU A N 1
ATOM 1548 C CA . GLU A 1 190 ? -13.287 0.365 26.090 1.00 92.50 190 GLU A CA 1
ATOM 1549 C C . GLU A 1 190 ? -14.286 0.482 24.943 1.00 92.50 190 GLU A C 1
ATOM 1551 O O . GLU A 1 190 ? -14.872 -0.527 24.546 1.00 92.50 190 GLU A O 1
ATOM 1556 N N . LYS A 1 191 ? -14.379 1.658 24.306 1.00 91.50 191 LYS A N 1
ATOM 1557 C CA . LYS A 1 191 ? -15.244 1.828 23.129 1.00 91.50 191 LYS A CA 1
ATOM 1558 C C . LYS A 1 191 ? -14.851 0.898 21.988 1.00 91.50 191 LYS A C 1
ATOM 1560 O O . LYS A 1 191 ? -15.728 0.372 21.317 1.00 91.50 191 LYS A O 1
ATOM 1565 N N . PHE A 1 192 ? -13.556 0.656 21.765 1.00 91.56 192 PHE A N 1
ATOM 1566 C CA . PHE A 1 192 ? -13.119 -0.286 20.727 1.00 91.56 192 PHE A CA 1
ATOM 1567 C C . PHE A 1 192 ? -13.595 -1.719 20.992 1.00 91.56 192 PHE A C 1
ATOM 1569 O O . PHE A 1 192 ? -13.931 -2.431 20.047 1.00 91.56 192 PHE A O 1
ATOM 1576 N N . SER A 1 193 ? -13.636 -2.138 22.260 1.00 89.38 193 SER A N 1
ATOM 1577 C CA . SER A 1 193 ? -14.145 -3.459 22.641 1.00 89.38 193 SER A CA 1
ATOM 1578 C C . SER A 1 193 ? -15.650 -3.602 22.385 1.00 89.38 193 SER A C 1
ATOM 1580 O O . SER A 1 193 ? -16.097 -4.672 21.982 1.00 89.38 193 SER A O 1
ATOM 1582 N N . GLU A 1 194 ? -16.414 -2.513 22.513 1.00 90.81 194 GLU A N 1
ATOM 1583 C CA . GLU A 1 194 ? -17.853 -2.476 22.213 1.00 90.81 194 GLU A CA 1
ATOM 1584 C C . GLU A 1 194 ? -18.155 -2.605 20.713 1.00 90.81 194 GLU A C 1
ATOM 1586 O O . GLU A 1 194 ? -19.253 -3.010 20.337 1.00 90.81 194 GLU A O 1
ATOM 1591 N N . LEU A 1 195 ? -17.187 -2.295 19.842 1.00 87.19 195 LEU A N 1
ATOM 1592 C CA . LEU A 1 195 ? -17.344 -2.419 18.391 1.00 87.19 195 LEU A CA 1
ATOM 1593 C C . LEU A 1 195 ? -17.312 -3.874 17.898 1.00 87.19 195 LEU A C 1
ATOM 1595 O O . LEU A 1 195 ? -17.515 -4.097 16.704 1.00 87.19 195 LEU A O 1
ATOM 1599 N N . SER A 1 196 ? -17.011 -4.848 18.769 1.00 81.81 196 SER A N 1
ATOM 1600 C CA . SER A 1 196 ? -16.901 -6.271 18.410 1.00 81.81 196 SER A CA 1
ATOM 1601 C C . SER A 1 196 ? -15.941 -6.540 17.236 1.00 81.81 196 SER A C 1
ATOM 1603 O O . SER A 1 196 ? -16.084 -7.515 16.505 1.00 81.81 196 SER A O 1
ATOM 1605 N N . LEU A 1 197 ? -14.916 -5.700 17.035 1.00 76.19 197 LEU A N 1
ATOM 1606 C CA . LEU A 1 197 ? -13.998 -5.825 15.888 1.00 76.19 197 LEU A CA 1
ATOM 1607 C C . LEU A 1 197 ? -13.154 -7.103 15.914 1.00 76.19 197 LEU A C 1
ATOM 1609 O O . LEU A 1 197 ? -12.679 -7.527 14.868 1.00 76.19 197 LEU A O 1
ATOM 1613 N N . SER A 1 198 ? -12.986 -7.726 17.083 1.00 68.44 198 SER A N 1
ATOM 1614 C CA . SER A 1 198 ? -12.331 -9.032 17.223 1.00 68.44 198 SER A CA 1
ATOM 1615 C C . SER A 1 198 ? -13.124 -10.193 16.611 1.00 68.44 198 SER A C 1
ATOM 1617 O O . SER A 1 198 ? -12.617 -11.310 16.571 1.00 68.44 198 SER A O 1
ATOM 1619 N N . GLU A 1 199 ? -14.375 -9.960 16.203 1.00 65.50 199 GLU A N 1
ATOM 1620 C CA . GLU A 1 199 ? -15.215 -10.937 15.500 1.00 65.50 199 GLU A CA 1
ATOM 1621 C C . GLU A 1 199 ? -14.916 -11.003 13.986 1.00 65.50 199 GLU A C 1
ATOM 1623 O O . GLU A 1 199 ? -15.459 -11.873 13.303 1.00 65.50 199 GLU A O 1
ATOM 1628 N N . LEU A 1 200 ? -14.056 -10.110 13.468 1.00 64.75 200 LEU A N 1
ATOM 1629 C CA . LEU A 1 200 ? -13.510 -10.115 12.100 1.00 64.75 200 LEU A CA 1
ATOM 1630 C C . LEU A 1 200 ? -12.109 -10.728 12.048 1.00 64.75 200 LEU A C 1
ATOM 1632 O O . LEU A 1 200 ? -11.837 -11.430 11.048 1.00 64.75 200 LEU A O 1
#

Secondary structure (DSSP, 8-state):
----GGGGG-SPP--STT--HHHHHHHHHHHHHHHIIIIII---GGGGGTSS-SSSS--HHHHHHHHHHHTT---B----PPTT-HHHHHHHHHHHHHHHHHHHHHTHHHHHHHHHHHHHHHHHHHHSTTS-HHHHHHHHHHHHTTTTTTBS-TTHHHHHHHS-GGGS-HHHHHHHHHHHHHHGGGG-HHHHHHTTGGG-

Solvent-accessible surface area (backbone atoms only — not comparable to full-atom values): 11678 Å² total; per-residue (Å²): 136,87,78,84,60,71,71,67,68,74,42,78,81,76,86,65,89,88,66,60,57,68,59,48,54,52,51,28,34,55,41,40,47,32,49,47,23,44,75,75,67,72,35,76,52,60,59,8,73,85,40,56,32,93,89,51,104,42,46,33,67,56,40,53,53,52,36,54,72,58,68,75,71,84,70,66,50,71,92,73,60,57,91,94,35,51,68,60,44,55,50,53,50,52,52,48,52,50,54,49,52,53,54,49,62,77,40,41,68,62,52,54,52,54,50,51,54,43,53,51,45,36,56,45,22,73,76,44,72,81,77,45,68,69,38,37,48,50,41,51,41,35,15,56,50,32,28,76,76,45,21,71,42,50,49,51,46,48,56,56,69,72,47,56,78,89,76,52,50,73,64,58,53,48,55,51,48,57,50,40,76,76,64,43,45,83,74,45,55,67,66,45,60,74,65,51,62,89,80,114